Protein AF-U1G8V3-F1 (afdb_monomer_lite)

Foldseek 3Di:
DQDKDKDFDDDPVQVVPDDDDDPPPDPLSPGLTAEIEIALEEPQLLQLDPVSVVDDRDDPLLVCLVDPDPSSLNNLCRYQYYEYHYELHALVNLLSNLVSNLSNQNHAEYEYEHHDDPPDCVVVVSCVVSVNSGDVVVSVVRVVSNLLSVLLSLLVCLVPGNHFKYAYQCCNPVVCNVVSVVSSCVSNDPQWDDPDNRMTGGDDPDPPDPPPDDD

Structure (mmCIF, N/CA/C/O backbone):
data_AF-U1G8V3-F1
#
_entry.id   AF-U1G8V3-F1
#
loop_
_atom_site.group_PDB
_atom_site.id
_atom_site.type_symbol
_atom_site.label_atom_id
_atom_site.label_alt_id
_atom_site.label_comp_id
_atom_site.label_asym_id
_atom_site.label_entity_id
_atom_site.label_seq_id
_atom_site.pdbx_PDB_ins_code
_atom_site.Cartn_x
_atom_site.Cartn_y
_atom_site.Cartn_z
_atom_site.occupancy
_atom_site.B_iso_or_equiv
_atom_site.auth_seq_id
_atom_site.auth_comp_id
_atom_site.auth_asym_id
_atom_site.auth_atom_id
_atom_site.pdbx_PDB_model_num
ATOM 1 N N . MET A 1 1 ? -2.911 -7.372 -16.350 1.00 50.44 1 MET A N 1
ATOM 2 C CA . MET A 1 1 ? -4.333 -7.728 -16.092 1.00 50.44 1 MET A CA 1
ATOM 3 C C . MET A 1 1 ? -5.208 -6.491 -16.277 1.00 50.44 1 MET A C 1
ATOM 5 O O . MET A 1 1 ? -4.924 -5.506 -15.609 1.00 50.44 1 MET A O 1
ATOM 9 N N . PRO A 1 2 ? -6.244 -6.511 -17.138 1.00 62.09 2 PRO A N 1
ATOM 10 C CA . PRO A 1 2 ? -7.015 -5.310 -17.492 1.00 62.09 2 PRO A CA 1
ATOM 11 C C . PRO A 1 2 ? -8.204 -5.008 -16.559 1.00 62.09 2 PRO A C 1
ATOM 13 O O . PRO A 1 2 ? -9.013 -4.137 -16.869 1.00 62.09 2 PRO A O 1
ATOM 16 N N . TYR A 1 3 ? -8.363 -5.732 -15.448 1.00 70.25 3 TYR A N 1
ATOM 17 C CA . TYR A 1 3 ? -9.557 -5.634 -14.606 1.00 70.25 3 TYR A CA 1
ATOM 18 C C . TYR A 1 3 ? -9.244 -5.042 -13.239 1.00 70.25 3 TYR A C 1
ATOM 20 O O . TYR A 1 3 ? -8.362 -5.527 -12.534 1.00 70.25 3 TYR A O 1
ATOM 28 N N . HIS A 1 4 ? -10.044 -4.053 -12.844 1.00 83.56 4 HIS A N 1
ATOM 29 C CA . HIS A 1 4 ? -10.105 -3.597 -11.465 1.00 83.56 4 HIS A CA 1
ATOM 30 C C . HIS A 1 4 ? -11.008 -4.556 -10.696 1.00 83.56 4 HIS A C 1
ATOM 32 O O . HIS A 1 4 ? -12.180 -4.727 -11.038 1.00 83.56 4 HIS A O 1
ATOM 38 N N . VAL A 1 5 ? -10.468 -5.204 -9.669 1.00 90.38 5 VAL A N 1
ATOM 39 C CA . VAL A 1 5 ? -11.221 -6.156 -8.852 1.00 90.38 5 VAL A CA 1
ATOM 40 C C . VAL A 1 5 ? -11.542 -5.513 -7.523 1.00 90.38 5 VAL A C 1
ATOM 42 O O . VAL A 1 5 ? -10.654 -5.103 -6.780 1.00 90.38 5 VAL A O 1
ATOM 45 N N . ILE A 1 6 ? -12.828 -5.475 -7.205 1.00 91.50 6 ILE A N 1
ATOM 46 C CA . ILE A 1 6 ? -13.327 -4.976 -5.934 1.00 91.50 6 ILE A CA 1
ATOM 47 C C . ILE A 1 6 ? -14.054 -6.115 -5.244 1.00 91.50 6 ILE A C 1
ATOM 49 O O . ILE A 1 6 ? -14.832 -6.843 -5.861 1.00 91.50 6 ILE A O 1
ATOM 53 N N . ARG A 1 7 ? -13.799 -6.284 -3.951 1.00 93.50 7 ARG A N 1
ATOM 54 C CA . ARG A 1 7 ? -14.433 -7.337 -3.166 1.00 93.50 7 ARG A CA 1
ATOM 55 C C . ARG A 1 7 ? -14.787 -6.815 -1.787 1.00 93.50 7 ARG A C 1
ATOM 57 O O . ARG A 1 7 ? -13.950 -6.249 -1.090 1.00 93.50 7 ARG A O 1
ATOM 64 N N . PHE A 1 8 ? -16.028 -7.078 -1.402 1.00 92.19 8 PHE A N 1
ATOM 65 C CA . PHE A 1 8 ? -16.562 -6.803 -0.078 1.00 92.19 8 PHE A CA 1
ATOM 66 C C . PHE A 1 8 ? -16.810 -8.121 0.649 1.00 92.19 8 PHE A C 1
ATOM 68 O O . PHE A 1 8 ? -17.261 -9.099 0.044 1.00 92.19 8 PHE A O 1
ATOM 75 N N . ARG A 1 9 ? -16.517 -8.163 1.947 1.00 92.00 9 ARG A N 1
ATOM 76 C CA . ARG A 1 9 ? -16.866 -9.291 2.816 1.00 92.00 9 ARG A CA 1
ATOM 77 C C . ARG A 1 9 ? -17.446 -8.787 4.129 1.00 92.00 9 ARG A C 1
ATOM 79 O O . ARG A 1 9 ? -17.171 -7.675 4.575 1.00 92.00 9 ARG A O 1
ATOM 86 N N . GLN A 1 10 ? -18.254 -9.638 4.742 1.00 87.81 10 GLN A N 1
ATOM 87 C CA . GLN A 1 10 ? -18.842 -9.419 6.058 1.00 87.81 10 GLN A CA 1
ATOM 88 C C . GLN A 1 10 ? -18.310 -10.471 7.027 1.00 87.81 10 GLN A C 1
ATOM 90 O O . GLN A 1 10 ? -18.138 -11.637 6.659 1.00 87.81 10 GLN A O 1
ATOM 95 N N . SER A 1 11 ? -18.080 -10.076 8.274 1.00 84.94 11 SER A N 1
ATOM 96 C CA . SER A 1 11 ? -17.786 -11.028 9.333 1.00 84.94 11 SER A CA 1
ATOM 97 C C . SER A 1 11 ? -19.043 -11.834 9.662 1.00 84.94 11 SER A C 1
ATOM 99 O O . SER A 1 11 ? -20.175 -11.355 9.546 1.00 84.94 11 SER A O 1
ATOM 101 N N . ARG A 1 12 ? -18.857 -13.077 10.113 1.00 78.75 12 ARG A N 1
ATOM 102 C CA . ARG A 1 12 ? -19.976 -13.947 10.503 1.00 78.75 12 ARG A CA 1
ATOM 103 C C . ARG A 1 12 ? -20.843 -13.308 11.595 1.00 78.75 12 ARG A C 1
ATOM 105 O O . ARG A 1 12 ? -22.059 -13.440 11.564 1.00 78.75 12 ARG A O 1
ATOM 112 N N . LEU A 1 13 ? -20.222 -12.580 12.524 1.00 7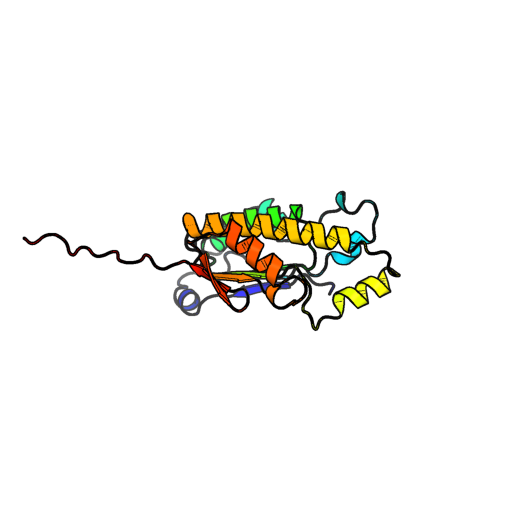7.75 13 LEU A N 1
ATOM 113 C CA . LEU A 1 13 ? -20.918 -11.860 13.592 1.00 77.75 13 LEU A CA 1
ATOM 114 C C . LEU A 1 13 ? -21.740 -10.680 13.057 1.00 77.75 13 LEU A C 1
ATOM 116 O O . LEU A 1 13 ? -22.865 -10.477 13.506 1.00 77.75 13 LEU A O 1
ATOM 120 N N . ALA A 1 14 ? -21.211 -9.926 12.088 1.00 76.19 14 ALA A N 1
ATOM 121 C CA . ALA A 1 14 ? -21.936 -8.826 11.453 1.00 76.19 14 ALA A CA 1
ATOM 122 C C . ALA A 1 14 ? -23.141 -9.330 10.642 1.00 76.19 14 ALA A C 1
ATOM 124 O O . ALA A 1 14 ? -24.208 -8.725 10.700 1.00 76.19 14 ALA A O 1
ATOM 125 N N . ALA A 1 15 ? -23.001 -10.475 9.966 1.00 75.50 15 ALA A N 1
ATOM 126 C CA . ALA A 1 15 ? -24.083 -11.103 9.208 1.00 75.50 15 ALA A CA 1
ATOM 127 C C . ALA A 1 15 ? -25.265 -11.536 10.097 1.00 75.50 15 ALA A C 1
ATOM 129 O O . ALA A 1 15 ? -26.416 -11.402 9.697 1.00 75.50 15 ALA A O 1
ATOM 130 N N . ILE A 1 16 ? -24.991 -12.030 11.311 1.00 71.81 16 ILE A N 1
ATOM 131 C CA . ILE A 1 16 ? -26.027 -12.480 12.261 1.00 71.81 16 ILE A CA 1
ATOM 132 C C . ILE A 1 16 ? -26.802 -11.296 12.862 1.00 71.81 16 ILE A C 1
ATOM 134 O O . ILE A 1 16 ? -27.976 -11.429 13.188 1.00 71.81 16 ILE A O 1
ATOM 138 N N . ARG A 1 17 ? -26.163 -10.128 13.005 1.00 65.56 17 ARG A N 1
ATOM 139 C CA . ARG A 1 17 ? -26.757 -8.934 13.632 1.00 65.56 17 ARG A CA 1
ATOM 140 C C . ARG A 1 17 ? -27.726 -8.156 12.730 1.00 65.56 17 ARG A C 1
ATOM 142 O O . ARG A 1 17 ? -28.279 -7.162 13.190 1.00 65.56 17 ARG A O 1
ATOM 149 N N . GLN A 1 18 ? -27.939 -8.557 11.474 1.00 64.00 18 GLN A N 1
ATOM 150 C CA . GLN A 1 18 ? -28.876 -7.859 10.589 1.00 64.00 18 GLN A CA 1
ATOM 151 C C . GLN A 1 18 ? -30.335 -8.184 10.943 1.00 64.00 18 GLN A C 1
ATOM 153 O O . GLN A 1 18 ? -30.908 -9.164 10.476 1.00 64.00 18 GLN A O 1
ATOM 158 N N . THR A 1 19 ? -30.950 -7.305 11.731 1.00 51.22 19 THR A N 1
ATOM 159 C CA . THR A 1 19 ? -32.403 -7.164 11.874 1.00 51.22 19 THR A CA 1
ATOM 160 C C . THR A 1 19 ? -32.819 -5.821 11.271 1.00 51.22 19 THR A C 1
ATOM 162 O O . THR A 1 19 ? -32.297 -4.788 11.680 1.00 51.22 19 THR A O 1
ATOM 165 N N . SER A 1 20 ? -33.760 -5.853 10.324 1.00 53.84 20 SER A N 1
ATOM 166 C CA . SER A 1 20 ? -34.323 -4.747 9.521 1.00 53.84 20 SER A CA 1
ATOM 167 C C . SER A 1 20 ? -33.408 -4.139 8.444 1.00 53.84 20 SER A C 1
ATOM 169 O O . SER A 1 20 ? -32.420 -3.466 8.722 1.00 53.84 20 SER A O 1
ATOM 171 N N . PHE A 1 21 ? -33.775 -4.395 7.185 1.00 53.44 21 PHE A N 1
ATOM 172 C CA . PHE A 1 21 ? -33.328 -3.633 6.024 1.00 53.44 21 PHE A CA 1
ATOM 173 C C . PHE A 1 21 ? -33.999 -2.257 6.093 1.00 53.44 21 PHE A C 1
ATOM 175 O O . PHE A 1 21 ? -35.224 -2.188 6.076 1.00 53.44 21 PHE A O 1
ATOM 182 N N . ASN A 1 22 ? -33.221 -1.180 6.183 1.00 53.16 22 ASN A N 1
ATOM 183 C CA . ASN A 1 22 ? -33.704 0.105 5.685 1.00 53.16 22 ASN A CA 1
ATOM 184 C C . ASN A 1 22 ? -33.532 0.071 4.161 1.00 53.16 22 ASN A C 1
ATOM 186 O O . ASN A 1 22 ? -32.488 -0.382 3.689 1.00 53.16 22 ASN A O 1
ATOM 190 N N . ASP A 1 23 ? -34.545 0.525 3.422 1.00 53.19 23 ASP A N 1
ATOM 191 C CA . ASP A 1 23 ? -34.663 0.539 1.948 1.00 53.19 23 ASP A CA 1
ATOM 192 C C . ASP A 1 23 ? -33.620 1.430 1.222 1.00 53.19 23 ASP A C 1
ATOM 194 O O . ASP A 1 23 ? -33.864 1.952 0.136 1.00 53.19 23 ASP A O 1
ATOM 198 N N . ASP A 1 24 ? -32.425 1.619 1.783 1.00 55.91 24 ASP A N 1
ATOM 199 C CA . ASP A 1 24 ? -31.352 2.351 1.113 1.00 55.91 24 ASP A CA 1
ATOM 200 C C . ASP A 1 24 ? -30.666 1.450 0.076 1.00 55.91 24 ASP A C 1
ATOM 202 O O . ASP A 1 24 ? -29.819 0.609 0.392 1.00 55.91 24 ASP A O 1
ATOM 206 N N . HIS A 1 25 ? -31.041 1.667 -1.187 1.00 65.50 25 HIS A N 1
ATOM 207 C CA . HIS A 1 25 ? -30.624 0.948 -2.398 1.00 65.50 25 HIS A CA 1
ATOM 208 C C . HIS A 1 25 ? -29.140 1.122 -2.820 1.00 65.50 25 HIS A C 1
ATOM 210 O O . HIS A 1 25 ? -28.812 0.892 -3.984 1.00 65.50 25 HIS A O 1
ATOM 216 N N . ASP A 1 26 ? -28.227 1.522 -1.927 1.00 76.56 26 ASP A N 1
ATOM 217 C CA . ASP A 1 26 ? -26.799 1.701 -2.246 1.00 76.56 26 ASP A CA 1
ATOM 218 C C . ASP A 1 26 ? -25.981 0.436 -1.902 1.00 76.56 26 ASP A C 1
ATOM 220 O O . ASP A 1 26 ? -26.168 -0.212 -0.868 1.00 76.56 26 ASP A O 1
ATOM 224 N N . LEU A 1 27 ? -25.021 0.080 -2.762 1.00 84.06 27 LEU A N 1
ATOM 225 C CA . LEU A 1 27 ? -24.117 -1.065 -2.585 1.00 84.06 27 LEU A CA 1
ATOM 226 C C . LEU A 1 27 ? -23.397 -1.014 -1.228 1.00 84.06 27 LEU A C 1
ATOM 228 O O . LEU A 1 27 ? -23.150 -2.049 -0.599 1.00 84.06 27 LEU A O 1
ATOM 232 N N . PHE A 1 28 ? -23.065 0.192 -0.768 1.00 85.75 28 PHE A N 1
ATOM 233 C CA . PHE A 1 28 ? -22.321 0.406 0.470 1.00 85.75 28 PHE A CA 1
ATOM 234 C C . PHE A 1 28 ? -23.162 0.199 1.739 1.00 85.75 28 PHE A C 1
ATOM 236 O O . PHE A 1 28 ? -22.595 -0.148 2.773 1.00 85.75 28 PHE A O 1
ATOM 243 N N . SER A 1 29 ? -24.489 0.354 1.663 1.00 82.06 29 SER A N 1
ATOM 244 C CA . SER A 1 29 ? -25.431 0.118 2.771 1.00 82.06 29 SER A CA 1
ATOM 245 C C . SER A 1 29 ? -26.112 -1.250 2.710 1.00 82.06 29 SER A C 1
ATOM 247 O O . SER A 1 29 ? -26.690 -1.681 3.706 1.00 82.06 29 SER A O 1
ATOM 249 N N . ALA A 1 30 ? -26.004 -1.966 1.585 1.00 82.94 30 ALA A N 1
ATOM 250 C CA . ALA A 1 30 ? -26.673 -3.250 1.374 1.00 82.94 30 ALA A CA 1
ATOM 251 C C . ALA A 1 30 ? -26.359 -4.308 2.454 1.00 82.94 30 ALA A C 1
ATOM 253 O O . ALA A 1 30 ? -27.205 -5.150 2.770 1.00 82.94 30 ALA A O 1
ATOM 254 N N . ARG A 1 31 ? -25.140 -4.300 3.017 1.00 84.19 31 ARG A N 1
ATOM 255 C CA . ARG A 1 31 ? -24.698 -5.194 4.104 1.00 84.19 31 ARG A CA 1
ATOM 256 C C . ARG A 1 31 ? -23.692 -4.488 5.023 1.00 84.19 31 ARG A C 1
ATOM 258 O O . ARG A 1 31 ? -23.024 -3.558 4.578 1.00 84.19 31 ARG A O 1
ATOM 265 N N . PRO A 1 32 ? -23.520 -4.932 6.285 1.00 87.00 32 PRO A N 1
ATOM 266 C CA . PRO A 1 32 ? -22.484 -4.430 7.183 1.00 87.00 32 PRO A CA 1
ATOM 267 C C . PRO A 1 32 ? -21.117 -4.977 6.760 1.00 87.00 32 PRO A C 1
ATOM 269 O O . PRO A 1 32 ? -20.595 -5.932 7.340 1.00 87.00 32 PRO A O 1
ATOM 272 N N . TRP A 1 33 ? -20.551 -4.396 5.707 1.00 92.31 33 TRP A N 1
ATOM 273 C CA . TRP A 1 33 ? -19.237 -4.767 5.202 1.00 92.31 33 TRP A CA 1
ATOM 274 C C . TRP A 1 33 ? -18.163 -4.495 6.260 1.00 92.31 33 TRP A C 1
ATOM 276 O O . TRP A 1 33 ? -18.097 -3.411 6.833 1.00 92.31 33 TRP A O 1
ATOM 286 N N . THR A 1 34 ? -17.319 -5.493 6.519 1.00 94.56 34 THR A N 1
ATOM 287 C CA . THR A 1 34 ? -16.218 -5.407 7.494 1.00 94.56 34 THR A CA 1
ATOM 288 C C . THR A 1 34 ? -14.855 -5.577 6.837 1.00 94.56 34 THR A C 1
ATOM 290 O O . THR A 1 34 ? -13.844 -5.198 7.420 1.00 94.56 34 THR A O 1
ATOM 293 N N . GLU A 1 35 ? -14.806 -6.158 5.637 1.00 96.00 35 GLU A N 1
ATOM 294 C CA . GLU A 1 35 ? -13.579 -6.278 4.855 1.00 96.00 35 GLU A CA 1
ATOM 295 C C . GLU A 1 35 ? -13.801 -5.721 3.453 1.00 96.00 35 GLU A C 1
ATOM 297 O O . GLU A 1 35 ? -14.814 -6.008 2.807 1.00 96.00 35 GLU A O 1
ATOM 302 N N . PHE A 1 36 ? -12.826 -4.959 2.978 1.00 95.25 36 PHE A N 1
ATOM 303 C CA . PHE A 1 36 ? -12.835 -4.368 1.652 1.00 95.25 36 PHE A CA 1
ATOM 304 C C . PHE A 1 36 ? -11.471 -4.565 1.000 1.00 95.25 36 PHE A C 1
ATOM 306 O O . PHE A 1 36 ? -10.437 -4.317 1.615 1.00 95.25 36 PHE A O 1
ATOM 313 N N . SER A 1 37 ? -11.448 -5.043 -0.239 1.00 95.81 37 SER A N 1
ATOM 314 C CA . SER A 1 37 ? -10.204 -5.198 -0.986 1.00 95.81 37 SER A CA 1
ATOM 315 C C . SER A 1 37 ? -10.339 -4.660 -2.394 1.00 95.81 37 SER A C 1
ATOM 317 O O . SER A 1 37 ? -11.342 -4.935 -3.060 1.00 95.81 37 SER A O 1
ATOM 319 N N . ILE A 1 38 ? -9.303 -3.963 -2.844 1.00 94.69 38 ILE A N 1
ATOM 320 C CA . ILE A 1 38 ? -9.205 -3.406 -4.187 1.00 94.69 38 ILE A CA 1
ATOM 321 C C . ILE A 1 38 ? -7.906 -3.882 -4.825 1.00 94.69 38 ILE A C 1
ATOM 323 O O . ILE A 1 38 ? -6.841 -3.791 -4.219 1.00 94.69 38 ILE A O 1
ATOM 327 N N . ASN A 1 39 ? -8.016 -4.347 -6.064 1.00 94.31 39 ASN A N 1
ATOM 328 C CA . ASN A 1 39 ? -6.901 -4.539 -6.972 1.00 94.31 39 ASN A CA 1
ATOM 329 C C . ASN A 1 39 ? -7.107 -3.635 -8.194 1.00 94.31 39 ASN A C 1
ATOM 331 O O . ASN A 1 39 ? -8.083 -3.822 -8.918 1.00 94.31 39 ASN A O 1
ATOM 335 N N . GLU A 1 40 ? -6.228 -2.657 -8.404 1.00 93.06 40 GLU A N 1
ATOM 336 C CA . GLU A 1 40 ? -6.294 -1.705 -9.525 1.00 93.06 40 GLU A CA 1
ATOM 337 C C . GLU A 1 40 ? -5.406 -2.106 -10.714 1.00 93.06 40 GLU A C 1
ATOM 339 O O . GLU A 1 40 ? -5.268 -1.354 -11.672 1.00 93.06 40 GLU A O 1
ATOM 344 N N . GLY A 1 41 ? -4.820 -3.304 -10.688 1.00 91.00 41 GLY A N 1
ATOM 345 C CA . GLY A 1 41 ? -3.997 -3.803 -11.785 1.00 91.00 41 GLY A CA 1
ATOM 346 C C . GLY A 1 41 ? -2.638 -3.110 -11.869 1.00 91.00 41 GLY A C 1
ATOM 347 O O . GLY A 1 41 ? -2.073 -2.725 -10.850 1.00 91.00 41 GLY A O 1
ATOM 348 N N . SER A 1 42 ? -2.087 -3.018 -13.080 1.00 91.44 42 SER A N 1
ATOM 349 C CA . SER A 1 42 ? -0.736 -2.507 -13.342 1.00 91.44 42 SER A CA 1
ATOM 350 C C . SER A 1 42 ? -0.758 -1.141 -14.002 1.00 91.44 42 SER A C 1
ATOM 352 O O . SER A 1 42 ? -1.488 -0.933 -14.969 1.00 91.44 42 SER A O 1
ATOM 354 N N . SER A 1 43 ? 0.077 -0.230 -13.501 1.00 92.38 43 SER A N 1
ATOM 355 C CA . SER A 1 43 ? 0.315 1.081 -14.115 1.00 92.38 43 SER A CA 1
ATOM 356 C C . SER A 1 43 ? 1.606 1.117 -14.947 1.00 92.38 43 SER A C 1
ATOM 358 O O . SER A 1 43 ? 1.919 2.158 -15.521 1.00 92.38 43 SER A O 1
ATOM 360 N N . LEU A 1 44 ? 2.330 -0.009 -15.067 1.00 91.25 44 LEU A N 1
ATOM 361 C CA . LEU A 1 44 ? 3.629 -0.092 -15.757 1.00 91.25 44 LEU A CA 1
ATOM 362 C C . LEU A 1 44 ? 3.607 0.493 -17.171 1.00 91.25 44 LEU A C 1
ATOM 364 O O . LEU A 1 44 ? 4.512 1.230 -17.555 1.00 91.25 44 LEU A O 1
ATOM 368 N N . LYS A 1 45 ? 2.534 0.233 -17.922 1.00 89.38 45 LYS A N 1
ATOM 369 C CA . LYS A 1 45 ? 2.360 0.738 -19.286 1.00 89.38 45 LYS A CA 1
ATOM 370 C C . LYS A 1 45 ? 2.515 2.251 -19.399 1.00 89.38 45 LYS A C 1
ATOM 372 O O . LYS A 1 45 ? 2.966 2.747 -20.430 1.00 89.38 45 LYS A O 1
ATOM 377 N N . VAL A 1 46 ? 2.124 3.002 -18.370 1.00 89.75 46 VAL A N 1
ATOM 378 C CA 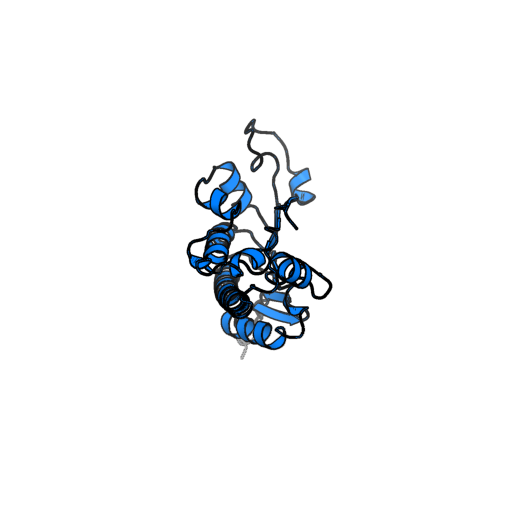. VAL A 1 46 ? 2.120 4.467 -18.423 1.00 89.75 46 VAL A CA 1
ATOM 379 C C . VAL A 1 46 ? 3.542 5.030 -18.400 1.00 89.75 46 VAL A C 1
ATOM 381 O O . VAL A 1 46 ? 3.790 6.027 -19.067 1.00 89.75 46 VAL A O 1
ATOM 384 N N . TYR A 1 47 ? 4.492 4.335 -17.769 1.00 91.12 47 TYR A N 1
ATOM 385 C CA . TYR A 1 47 ? 5.916 4.698 -17.761 1.00 91.12 47 TYR A CA 1
ATOM 386 C C . TYR A 1 47 ? 6.614 4.503 -19.114 1.00 91.12 47 TYR A C 1
ATOM 388 O O . TYR A 1 47 ? 7.788 4.825 -19.252 1.00 91.12 47 TYR A O 1
ATOM 396 N N . SER A 1 48 ? 5.905 4.003 -20.134 1.00 88.94 48 SER A N 1
ATOM 397 C CA . SER A 1 48 ? 6.385 4.058 -21.523 1.00 88.94 48 SER A CA 1
ATOM 398 C C . SER A 1 48 ? 6.143 5.404 -22.212 1.00 88.94 48 SER A C 1
ATOM 400 O O . SER A 1 48 ? 6.537 5.608 -23.360 1.00 88.94 48 SER A O 1
ATOM 402 N N . GLN A 1 49 ? 5.461 6.330 -21.534 1.00 86.75 49 GLN A N 1
ATOM 403 C CA . GLN A 1 49 ? 5.123 7.647 -22.055 1.00 86.75 49 GLN A CA 1
ATOM 404 C C . GLN A 1 49 ? 5.985 8.715 -21.386 1.00 86.75 49 GLN A C 1
ATOM 406 O O . GLN A 1 49 ? 6.015 8.809 -20.164 1.00 86.75 49 GLN A O 1
ATOM 411 N N . TYR A 1 50 ? 6.599 9.585 -22.190 1.00 76.00 50 TYR A N 1
ATOM 412 C CA . TYR A 1 50 ? 7.432 10.688 -21.692 1.00 76.00 50 TYR A CA 1
ATOM 413 C C . TYR A 1 50 ? 6.689 11.614 -20.708 1.00 76.00 50 TYR A C 1
ATOM 415 O O . TYR A 1 50 ? 7.262 12.084 -19.734 1.00 76.00 50 TYR A O 1
ATOM 423 N N . GLU A 1 51 ? 5.390 11.845 -20.924 1.00 85.00 51 GLU A N 1
ATOM 424 C CA . GLU A 1 51 ? 4.555 12.718 -20.084 1.00 85.00 51 GLU A CA 1
ATOM 425 C C . GLU A 1 51 ? 3.649 11.932 -19.120 1.00 85.00 51 GLU A C 1
ATOM 427 O O . GLU A 1 51 ? 2.508 12.328 -18.860 1.00 85.00 51 GLU A O 1
ATOM 432 N N . TYR A 1 52 ? 4.115 10.789 -18.600 1.00 82.25 52 TYR A N 1
ATOM 433 C CA . TYR A 1 52 ? 3.316 9.955 -17.691 1.00 82.25 52 TYR A CA 1
ATOM 434 C C . TYR A 1 52 ? 2.796 10.734 -16.474 1.00 82.25 52 TYR A C 1
ATOM 436 O O . TYR A 1 52 ? 1.683 10.482 -16.020 1.00 82.25 52 TYR A O 1
ATOM 444 N N . PHE A 1 53 ? 3.548 11.726 -15.994 1.00 78.38 53 PHE A N 1
ATOM 445 C CA . PHE A 1 53 ? 3.191 12.572 -14.853 1.00 78.38 53 PHE A CA 1
ATOM 446 C C . PHE A 1 53 ? 1.933 13.434 -15.083 1.00 78.38 53 PHE A C 1
ATOM 448 O O . PHE A 1 53 ? 1.324 13.899 -14.121 1.00 78.38 53 PHE A O 1
ATOM 455 N N . LEU A 1 54 ? 1.506 13.636 -16.339 1.00 83.94 54 LEU A N 1
ATOM 456 C CA . LEU A 1 54 ? 0.231 14.291 -16.675 1.00 83.94 54 LEU A CA 1
ATOM 457 C C . LEU A 1 54 ? -0.957 13.318 -16.663 1.00 83.94 54 LEU A C 1
ATOM 459 O O .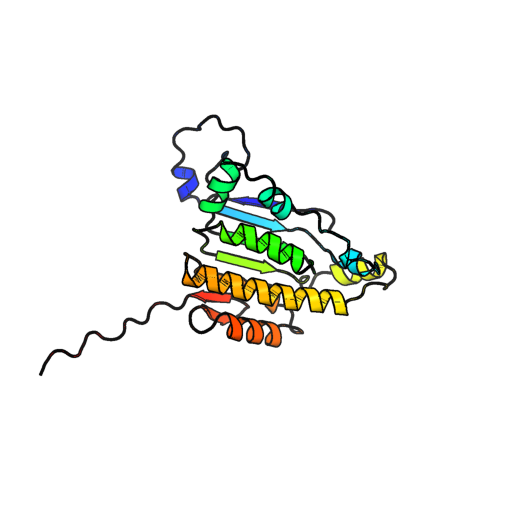 LEU A 1 54 ? -2.111 13.731 -16.809 1.00 83.94 54 LEU A O 1
ATOM 463 N N . ARG A 1 55 ? -0.701 12.014 -16.532 1.00 84.31 55 ARG A N 1
ATOM 464 C CA . ARG A 1 55 ? -1.731 10.976 -16.506 1.00 84.31 55 ARG A CA 1
ATOM 465 C C . ARG A 1 55 ? -2.234 10.763 -15.084 1.00 84.31 55 ARG A C 1
ATOM 467 O O . ARG A 1 55 ? -1.553 11.013 -14.096 1.00 84.31 55 ARG A O 1
ATOM 474 N N . ARG A 1 56 ? -3.457 10.246 -14.985 1.00 81.19 56 ARG A N 1
ATOM 475 C CA . ARG A 1 56 ? -4.069 9.850 -13.718 1.00 81.19 56 ARG A CA 1
ATOM 476 C C . ARG A 1 56 ? -4.570 8.421 -13.825 1.00 81.19 56 ARG A C 1
ATOM 478 O O . ARG A 1 56 ? -5.287 8.097 -14.771 1.00 81.19 56 ARG A O 1
ATOM 485 N N . THR A 1 57 ? -4.240 7.600 -12.835 1.00 82.94 57 THR A N 1
ATOM 486 C CA . THR A 1 57 ? -4.776 6.244 -12.723 1.00 82.94 57 THR A CA 1
ATOM 487 C C . THR A 1 57 ? -6.298 6.313 -12.557 1.00 82.94 57 THR A C 1
ATOM 489 O O . THR A 1 57 ? -6.784 7.001 -11.648 1.00 82.94 57 THR A O 1
ATOM 492 N N . PRO A 1 58 ? -7.084 5.641 -13.417 1.00 82.69 58 PRO A N 1
ATOM 493 C CA . PRO A 1 58 ? -8.514 5.511 -13.187 1.00 82.69 58 PRO A CA 1
ATOM 494 C C . PRO A 1 58 ? -8.709 4.715 -11.897 1.00 82.69 58 PRO A C 1
ATOM 496 O O . PRO A 1 58 ? -8.299 3.568 -11.815 1.00 82.69 58 PRO A O 1
ATOM 499 N N . SER A 1 59 ? -9.300 5.313 -10.865 1.00 85.38 59 SER A N 1
ATOM 500 C CA . SER A 1 59 ? -9.395 4.664 -9.556 1.00 85.38 59 SER A CA 1
ATOM 501 C C . SER A 1 59 ? -10.756 4.861 -8.917 1.00 85.38 59 SER A C 1
ATOM 503 O O . SER A 1 59 ? -11.257 5.984 -8.794 1.00 85.38 59 SER A O 1
ATOM 505 N N . LEU A 1 60 ? -11.316 3.754 -8.426 1.00 84.31 60 LEU A N 1
ATOM 506 C CA . LEU A 1 60 ? -12.530 3.791 -7.625 1.00 84.31 60 LEU A CA 1
ATOM 507 C C . LEU A 1 60 ? -12.294 4.522 -6.300 1.00 84.31 60 LEU A C 1
ATOM 509 O O . LEU A 1 60 ? -13.169 5.260 -5.867 1.00 84.31 60 LEU A O 1
ATOM 513 N N . MET A 1 61 ? -11.115 4.394 -5.687 1.00 87.12 61 MET A N 1
ATOM 514 C CA . MET A 1 61 ? -10.783 5.131 -4.460 1.00 87.12 61 MET A CA 1
ATOM 515 C C . MET A 1 61 ? -10.752 6.638 -4.704 1.00 87.12 61 MET A C 1
ATOM 517 O O . MET A 1 61 ? -11.252 7.412 -3.888 1.00 87.12 61 MET A O 1
ATOM 521 N N . SER A 1 62 ? -10.224 7.065 -5.854 1.00 84.19 62 SER A N 1
ATOM 522 C CA . SER A 1 62 ? -10.314 8.466 -6.273 1.00 84.19 62 SER A CA 1
ATOM 523 C C . SER A 1 62 ? -11.771 8.920 -6.434 1.00 84.19 62 SER A C 1
ATOM 525 O O . SER A 1 62 ? -12.128 9.987 -5.941 1.00 84.19 62 SER A O 1
ATOM 527 N N . ALA A 1 63 ? -12.626 8.118 -7.075 1.00 84.19 63 ALA A N 1
ATOM 528 C CA . ALA A 1 63 ? -14.045 8.447 -7.237 1.00 84.19 63 ALA A CA 1
ATOM 529 C C . ALA A 1 63 ? -14.794 8.497 -5.889 1.00 84.19 63 ALA A C 1
ATOM 531 O O . ALA A 1 63 ? -15.534 9.442 -5.627 1.00 84.19 63 ALA A O 1
ATOM 532 N N . MET A 1 64 ? -14.530 7.537 -4.999 1.00 84.19 64 MET A N 1
ATOM 533 C CA . MET A 1 64 ? -15.050 7.470 -3.627 1.00 84.19 64 MET A CA 1
ATOM 534 C C . MET A 1 64 ? -14.663 8.692 -2.785 1.00 84.19 64 MET A C 1
ATOM 536 O O . MET A 1 64 ? -15.443 9.143 -1.947 1.00 84.19 64 MET A O 1
ATOM 540 N N . LEU A 1 65 ? -13.468 9.246 -3.010 1.00 80.56 65 LEU A N 1
ATOM 541 C CA . LEU A 1 65 ? -13.016 10.459 -2.332 1.00 80.56 65 LEU A CA 1
ATOM 542 C C . LEU A 1 65 ? -13.787 11.701 -2.795 1.00 80.56 65 LEU A C 1
ATOM 544 O O . LEU A 1 65 ? -14.110 12.551 -1.968 1.00 80.56 65 LEU A O 1
ATOM 548 N N . LEU A 1 66 ? -14.037 11.808 -4.104 1.00 81.69 66 LEU A N 1
ATOM 549 C CA . LEU A 1 66 ? -14.643 12.979 -4.747 1.00 81.69 66 LEU A CA 1
ATOM 550 C C . LEU A 1 66 ? -16.171 13.010 -4.627 1.00 81.69 66 LEU A C 1
ATOM 552 O O . LEU A 1 66 ? -16.753 14.089 -4.560 1.00 81.69 66 LEU A O 1
ATOM 556 N N . CYS A 1 67 ? -16.815 11.844 -4.581 1.00 80.25 67 CYS A N 1
ATOM 557 C CA . CYS A 1 67 ? -18.267 11.710 -4.487 1.00 80.25 67 CYS A CA 1
ATOM 558 C C . CYS A 1 67 ? -18.656 10.882 -3.251 1.00 80.25 67 CYS A C 1
ATOM 560 O O . CYS A 1 67 ? -19.106 9.742 -3.391 1.00 80.25 67 CYS A O 1
ATOM 562 N N . PRO A 1 68 ? -18.471 11.414 -2.028 1.00 79.06 68 PRO A N 1
ATOM 563 C CA . PRO A 1 68 ? -18.832 10.685 -0.821 1.00 79.06 68 PRO A CA 1
ATOM 564 C C . PRO A 1 68 ? -20.355 10.524 -0.717 1.00 79.06 68 PRO A C 1
ATOM 566 O O . PRO A 1 68 ? -21.081 11.515 -0.660 1.00 79.06 68 PRO A O 1
ATOM 569 N N . SER A 1 69 ? -20.844 9.281 -0.644 1.00 85.06 69 SER A N 1
ATOM 570 C CA . SER A 1 69 ? -22.222 8.994 -0.226 1.00 85.06 69 SER A CA 1
ATOM 571 C C . SER A 1 69 ? -22.286 8.737 1.290 1.00 85.06 69 SER A C 1
ATOM 573 O O . SER A 1 69 ? -21.282 8.328 1.898 1.00 85.06 69 SER A O 1
ATOM 575 N N . PRO A 1 70 ? -23.447 8.947 1.942 1.00 85.25 70 PRO A N 1
ATOM 576 C CA . PRO A 1 70 ? -23.644 8.543 3.333 1.00 85.25 70 PRO A CA 1
ATOM 577 C C . PRO A 1 70 ? -23.375 7.047 3.545 1.00 85.25 70 PRO A C 1
ATOM 579 O O . PRO A 1 70 ? -22.688 6.680 4.499 1.00 85.25 70 PRO A O 1
ATOM 582 N N . GLY A 1 71 ? -23.826 6.199 2.610 1.00 86.56 71 GLY A N 1
ATOM 583 C CA . GLY A 1 71 ? -23.586 4.754 2.623 1.00 86.56 71 GLY A CA 1
ATOM 584 C C . GLY A 1 71 ? -22.099 4.405 2.563 1.00 86.56 71 GLY A C 1
ATOM 585 O O . GLY A 1 71 ? -21.617 3.615 3.373 1.00 86.56 71 GLY A O 1
ATOM 586 N N . LEU A 1 72 ? -21.340 5.048 1.669 1.00 87.56 72 LEU A N 1
ATOM 587 C CA . LEU A 1 72 ? -19.889 4.878 1.566 1.00 87.56 72 LEU A CA 1
ATOM 588 C C . LEU A 1 72 ? -19.178 5.291 2.859 1.00 87.56 72 LEU A C 1
ATOM 590 O O . LEU A 1 72 ? -18.322 4.563 3.356 1.00 87.56 72 LEU A O 1
ATOM 594 N N . THR A 1 73 ? -19.539 6.446 3.418 1.00 87.56 73 THR A N 1
ATOM 595 C CA . THR A 1 73 ? -18.935 6.958 4.658 1.00 87.56 73 THR A CA 1
ATOM 596 C C . THR A 1 73 ? -19.205 6.013 5.827 1.00 87.56 73 THR A C 1
ATOM 598 O O . THR A 1 73 ? -18.291 5.682 6.586 1.00 87.56 73 THR A O 1
ATOM 601 N N . PHE A 1 74 ? -20.442 5.522 5.937 1.00 87.31 74 PHE A N 1
ATOM 602 C CA . PHE A 1 74 ? -20.815 4.522 6.927 1.00 87.31 74 PHE A CA 1
ATOM 603 C C . PHE A 1 74 ? -20.009 3.233 6.745 1.00 87.31 74 PHE A C 1
ATOM 605 O O . PHE A 1 74 ? -19.395 2.769 7.704 1.00 87.31 74 PHE A O 1
ATOM 612 N N . MET A 1 75 ? -19.944 2.702 5.522 1.00 90.00 75 MET A N 1
ATOM 613 C CA . MET A 1 75 ? -19.186 1.495 5.191 1.00 90.00 75 MET A CA 1
ATOM 614 C C . MET A 1 75 ? -17.715 1.629 5.593 1.00 90.00 75 MET A C 1
ATOM 616 O O . MET A 1 75 ? -17.233 0.819 6.383 1.00 90.00 75 MET A O 1
ATOM 620 N N . LEU A 1 76 ? -17.035 2.695 5.151 1.00 91.50 76 LEU A N 1
ATOM 621 C CA . LEU A 1 76 ? -15.632 2.957 5.489 1.00 91.50 76 LEU A CA 1
ATOM 622 C C . LEU A 1 76 ? -15.416 3.004 7.004 1.00 91.50 76 LEU A C 1
ATOM 624 O O . LEU A 1 76 ? -14.465 2.407 7.502 1.00 91.50 76 LEU A O 1
ATOM 628 N N . SER A 1 77 ? -16.330 3.635 7.750 1.00 89.50 77 SER A N 1
ATOM 629 C CA . SER A 1 77 ? -16.237 3.710 9.211 1.00 89.50 77 SER A CA 1
ATOM 630 C C . SER A 1 77 ? -16.336 2.347 9.903 1.00 89.50 77 SER A C 1
ATOM 632 O O . SER A 1 77 ? -15.882 2.225 11.035 1.00 89.50 77 SER A O 1
ATOM 634 N N . LYS A 1 78 ? -16.921 1.322 9.268 1.00 90.94 78 LYS A N 1
ATOM 635 C CA . LYS A 1 78 ? -17.115 -0.023 9.840 1.00 90.94 78 LYS A CA 1
ATOM 636 C C . LYS A 1 78 ? -16.074 -1.046 9.393 1.00 90.94 78 LYS A C 1
ATOM 638 O O . LYS A 1 78 ? -16.048 -2.143 9.951 1.00 90.94 78 LYS A O 1
ATOM 643 N N . LEU A 1 79 ? -15.225 -0.706 8.425 1.00 95.25 79 LEU A N 1
ATOM 644 C CA . LEU A 1 79 ? -14.194 -1.615 7.940 1.00 95.25 79 LEU A CA 1
ATOM 645 C C . LEU A 1 79 ? -13.175 -1.937 9.032 1.00 95.25 79 LEU A C 1
ATOM 647 O O . LEU A 1 79 ? -12.611 -1.049 9.663 1.00 95.25 79 LEU A O 1
ATOM 651 N N . GLU A 1 80 ? -12.911 -3.229 9.199 1.00 96.88 80 GLU A N 1
ATOM 652 C CA . GLU A 1 80 ? -11.891 -3.771 10.095 1.00 96.88 80 GLU A CA 1
ATOM 653 C C . GLU A 1 80 ? -10.671 -4.284 9.326 1.00 96.88 80 GLU A C 1
ATOM 655 O O . GLU A 1 80 ? -9.578 -4.373 9.890 1.00 96.88 80 GLU A O 1
ATOM 660 N N . LYS A 1 81 ? -10.845 -4.640 8.046 1.00 97.88 81 LYS A N 1
ATOM 661 C CA . LYS A 1 81 ? -9.762 -5.102 7.178 1.00 97.88 81 LYS A CA 1
ATOM 662 C C . LYS A 1 81 ? -9.802 -4.410 5.828 1.00 97.88 81 LYS A C 1
ATOM 664 O O . LYS A 1 81 ? -10.848 -4.373 5.177 1.00 97.88 81 LYS A O 1
ATOM 669 N N . PHE A 1 82 ? -8.645 -3.938 5.388 1.00 97.81 82 PHE A N 1
ATOM 670 C CA . PHE A 1 82 ? -8.478 -3.347 4.073 1.00 97.81 82 PHE A CA 1
ATOM 671 C C . PHE A 1 82 ? -7.257 -3.932 3.366 1.00 97.81 82 PHE A C 1
ATOM 673 O O . PHE A 1 82 ? -6.193 -4.098 3.963 1.00 97.81 82 PHE A O 1
ATOM 680 N N . THR A 1 83 ? -7.416 -4.275 2.091 1.00 97.88 83 THR A N 1
ATOM 681 C CA . THR A 1 83 ? -6.326 -4.762 1.239 1.00 97.88 83 THR A CA 1
ATOM 682 C C . THR A 1 83 ? -6.273 -3.943 -0.034 1.00 97.88 83 THR A C 1
ATOM 684 O O . THR A 1 83 ? -7.264 -3.861 -0.760 1.00 97.88 83 THR A O 1
ATOM 687 N N . TYR A 1 84 ? -5.110 -3.369 -0.308 1.00 97.25 84 TYR A N 1
ATOM 688 C CA . TYR A 1 84 ? -4.854 -2.598 -1.509 1.00 97.25 84 TYR A CA 1
ATOM 689 C C . TYR A 1 84 ? -3.754 -3.250 -2.336 1.00 97.25 84 TYR A C 1
ATOM 691 O O . TYR A 1 84 ? -2.660 -3.525 -1.841 1.00 97.25 84 TYR A O 1
ATOM 699 N N . THR A 1 85 ? -4.059 -3.482 -3.605 1.00 96.06 85 THR A N 1
ATOM 700 C CA . THR A 1 85 ? -3.119 -3.993 -4.594 1.00 96.06 85 THR A CA 1
ATOM 701 C C . THR A 1 85 ? -3.150 -3.086 -5.813 1.00 96.06 85 THR A C 1
ATOM 703 O O . THR A 1 85 ? -4.203 -2.872 -6.407 1.00 96.06 85 THR A O 1
ATOM 706 N N . ALA A 1 86 ? -1.999 -2.566 -6.203 1.00 94.88 86 ALA A N 1
ATOM 707 C CA . ALA A 1 86 ? -1.817 -1.854 -7.460 1.00 94.88 86 ALA A CA 1
ATOM 708 C C . ALA A 1 86 ? -0.346 -1.982 -7.831 1.00 94.88 86 ALA A C 1
ATOM 710 O O . ALA A 1 86 ? 0.492 -1.768 -6.977 1.00 94.88 86 ALA A O 1
ATOM 711 N N . ILE A 1 87 ? -0.011 -2.345 -9.059 1.00 94.75 87 ILE A N 1
ATOM 712 C CA . ILE A 1 87 ? 1.369 -2.618 -9.463 1.00 94.75 87 ILE A CA 1
ATOM 713 C C . ILE A 1 87 ? 1.982 -1.343 -10.046 1.00 94.75 87 ILE A C 1
ATOM 715 O O . ILE A 1 87 ? 1.474 -0.819 -11.040 1.00 94.75 87 ILE A O 1
ATOM 719 N N . PHE A 1 88 ? 3.044 -0.854 -9.402 1.00 95.00 88 PHE A N 1
ATOM 720 C CA . PHE A 1 88 ? 3.728 0.413 -9.685 1.00 95.00 88 PHE A CA 1
ATOM 721 C C . PHE A 1 88 ? 2.783 1.614 -9.867 1.00 95.00 88 PHE A C 1
ATOM 723 O O . PHE A 1 88 ? 2.835 2.278 -10.897 1.00 95.00 88 PHE A O 1
ATOM 730 N N . PRO A 1 89 ? 1.863 1.895 -8.924 1.00 95.19 89 PRO A N 1
ATOM 731 C CA . PRO A 1 89 ? 1.025 3.082 -9.019 1.00 95.19 89 PRO A CA 1
ATOM 732 C C . PRO A 1 89 ? 1.858 4.349 -8.799 1.00 95.19 89 PRO A C 1
ATOM 734 O O . PRO A 1 89 ? 2.869 4.326 -8.100 1.00 95.19 89 PRO A O 1
ATOM 737 N N . PHE A 1 90 ? 1.359 5.479 -9.293 1.00 95.06 90 PHE A N 1
ATOM 738 C CA . PHE A 1 90 ? 1.922 6.782 -8.948 1.00 95.06 90 PHE A CA 1
ATOM 739 C C . PHE A 1 90 ? 1.746 7.091 -7.454 1.00 95.06 90 PHE A C 1
ATOM 741 O O . PHE A 1 90 ? 0.680 6.837 -6.877 1.00 95.06 90 PHE A O 1
ATOM 748 N N . TYR A 1 91 ? 2.741 7.716 -6.828 1.00 95.50 91 TYR A N 1
ATOM 749 C CA . TYR A 1 91 ? 2.719 8.078 -5.411 1.00 95.50 91 TYR A CA 1
ATOM 750 C C . TYR A 1 91 ? 1.567 9.036 -5.096 1.00 95.50 91 TYR A C 1
ATOM 752 O O . TYR A 1 91 ? 0.942 8.945 -4.037 1.00 95.50 91 TYR A O 1
ATOM 760 N N . ASN A 1 92 ? 1.242 9.943 -6.025 1.00 93.19 92 ASN A N 1
ATOM 761 C CA . ASN A 1 92 ? 0.140 10.895 -5.872 1.00 93.19 92 ASN A CA 1
ATOM 762 C C . ASN A 1 92 ? -1.222 10.181 -5.823 1.00 93.19 92 ASN A C 1
ATOM 764 O O . ASN A 1 92 ? -2.155 10.618 -5.144 1.00 93.19 92 ASN A O 1
ATOM 768 N N . HIS A 1 93 ? -1.326 9.050 -6.512 1.00 94.06 93 HIS A N 1
ATOM 769 C CA . HIS A 1 93 ? -2.495 8.201 -6.519 1.00 94.06 93 HIS A CA 1
ATOM 770 C C . HIS A 1 93 ? -2.565 7.373 -5.232 1.00 94.06 93 HIS A C 1
ATOM 772 O O . HIS A 1 93 ? -3.616 7.329 -4.588 1.00 94.06 93 HIS A O 1
ATOM 778 N N . VAL A 1 94 ? -1.432 6.842 -4.765 1.00 96.38 94 VAL A N 1
ATOM 779 C CA . VAL A 1 94 ? -1.339 6.215 -3.438 1.00 96.38 94 VAL A CA 1
ATOM 780 C C . VAL A 1 94 ? -1.749 7.195 -2.331 1.00 96.38 94 VAL A C 1
ATOM 782 O O . VAL A 1 94 ? -2.545 6.823 -1.473 1.00 96.38 94 VAL A O 1
ATOM 785 N N . ASP A 1 95 ? -1.338 8.467 -2.370 1.00 94.81 95 ASP A N 1
ATOM 786 C CA . ASP A 1 95 ? -1.795 9.475 -1.398 1.00 94.81 95 ASP A CA 1
ATOM 787 C C . ASP A 1 95 ? -3.327 9.665 -1.408 1.00 94.81 95 ASP A C 1
ATOM 789 O O . ASP A 1 95 ? -3.958 9.749 -0.349 1.00 94.81 95 ASP A O 1
ATOM 793 N N . HIS A 1 96 ? -3.969 9.664 -2.583 1.00 92.94 96 HIS A N 1
ATOM 794 C CA . HIS A 1 96 ? -5.436 9.697 -2.674 1.00 92.94 96 HIS A CA 1
ATOM 795 C C . HIS A 1 96 ? -6.097 8.470 -2.040 1.00 92.94 96 HIS A C 1
ATOM 797 O O . HIS A 1 96 ? -7.117 8.595 -1.353 1.00 92.94 96 HIS A O 1
ATOM 803 N N . VAL A 1 97 ? -5.520 7.286 -2.234 1.00 95.00 97 VAL A N 1
ATOM 804 C CA . VAL A 1 97 ? -5.982 6.055 -1.582 1.00 95.00 97 VAL A CA 1
ATOM 805 C C . VAL A 1 97 ? -5.826 6.178 -0.064 1.00 95.00 97 VAL A C 1
ATOM 807 O O . VAL A 1 97 ? -6.792 5.958 0.670 1.00 95.00 97 VAL A O 1
ATOM 810 N N . LEU A 1 98 ? -4.664 6.626 0.417 1.00 96.25 98 LEU A N 1
ATOM 811 C CA . LEU A 1 98 ? -4.376 6.821 1.841 1.00 96.25 98 LEU A CA 1
ATOM 812 C C . LEU A 1 98 ? -5.339 7.824 2.497 1.00 96.25 98 LEU A C 1
ATOM 814 O O . LEU A 1 98 ? -5.791 7.591 3.617 1.00 96.25 98 LEU A O 1
ATOM 818 N N . LYS A 1 99 ? -5.744 8.894 1.797 1.00 93.81 99 LYS A N 1
ATOM 819 C CA . LYS A 1 99 ? -6.781 9.837 2.266 1.00 93.81 99 LYS A CA 1
ATOM 820 C C . LYS A 1 99 ? -8.128 9.163 2.551 1.00 93.81 99 LYS A C 1
ATOM 822 O O . LYS A 1 99 ? -8.819 9.576 3.479 1.00 93.81 99 LYS A O 1
ATOM 827 N N . ASN A 1 100 ? -8.507 8.128 1.800 1.00 92.69 100 ASN A N 1
ATOM 828 C CA . ASN A 1 100 ? -9.701 7.336 2.112 1.00 92.69 100 ASN A CA 1
ATOM 829 C C . ASN A 1 100 ? -9.460 6.357 3.261 1.00 92.69 100 ASN A C 1
ATOM 831 O O . ASN A 1 100 ? -10.334 6.201 4.109 1.00 92.69 100 ASN A O 1
ATOM 835 N N . ILE A 1 101 ? -8.283 5.728 3.325 1.00 95.44 101 ILE A N 1
ATOM 836 C CA . ILE A 1 101 ? -7.936 4.800 4.413 1.00 95.44 101 ILE A CA 1
ATOM 837 C C . ILE A 1 101 ? -7.960 5.517 5.768 1.00 95.44 101 ILE A C 1
ATOM 839 O O . ILE A 1 101 ? -8.451 4.959 6.742 1.00 95.44 101 ILE A O 1
ATOM 843 N N . ARG A 1 102 ? -7.549 6.790 5.830 1.00 94.19 102 ARG A N 1
ATOM 844 C CA . ARG A 1 102 ? -7.659 7.627 7.041 1.00 94.19 102 ARG A CA 1
ATOM 845 C C . ARG A 1 102 ? -9.099 7.797 7.555 1.00 94.19 102 ARG A C 1
ATOM 847 O O . ARG A 1 102 ? -9.284 8.149 8.711 1.00 94.19 102 ARG A O 1
ATOM 854 N N . LYS A 1 103 ? -10.121 7.523 6.734 1.00 91.62 103 LYS A N 1
ATOM 855 C CA . LYS A 1 103 ? -11.540 7.526 7.141 1.00 91.62 103 LYS A CA 1
ATOM 856 C C . LYS A 1 103 ? -12.001 6.178 7.720 1.00 91.62 103 LYS A C 1
ATOM 858 O O . LYS A 1 103 ? -13.112 6.085 8.236 1.00 91.62 103 LYS A O 1
ATOM 863 N N . MET A 1 104 ? -11.177 5.130 7.638 1.00 94.69 104 MET A N 1
ATOM 864 C CA . MET A 1 104 ? -11.481 3.784 8.134 1.00 94.69 104 MET A CA 1
ATOM 865 C C . MET A 1 104 ? -11.109 3.657 9.619 1.00 94.69 104 MET A C 1
ATOM 867 O O . MET A 1 104 ? -10.149 2.990 9.990 1.00 94.69 104 MET A O 1
ATOM 871 N N . LEU A 1 105 ? -11.862 4.328 10.491 1.00 91.19 105 LEU A N 1
ATOM 872 C CA . LEU A 1 105 ? -11.484 4.524 11.903 1.00 91.19 105 LEU A CA 1
ATOM 873 C C . LEU A 1 105 ? -11.402 3.221 12.725 1.00 91.19 105 LEU A C 1
ATOM 875 O O . LEU A 1 105 ? -10.686 3.152 13.724 1.00 91.19 105 LEU A O 1
ATOM 879 N N . ASN A 1 106 ? -12.133 2.184 12.305 1.00 94.69 106 ASN A N 1
ATOM 880 C CA . ASN A 1 106 ? -12.155 0.865 12.947 1.00 94.69 106 ASN A CA 1
ATOM 881 C C . ASN A 1 106 ? -11.198 -0.146 12.292 1.00 94.69 106 ASN A C 1
ATOM 883 O O . ASN A 1 106 ? -11.248 -1.336 12.615 1.00 94.69 106 ASN A O 1
ATOM 887 N N . LEU A 1 107 ? -10.330 0.309 11.384 1.00 97.19 107 LEU A N 1
ATOM 888 C CA . LEU A 1 107 ? -9.408 -0.552 10.661 1.00 97.19 107 LEU A CA 1
ATOM 889 C C . LEU A 1 107 ? -8.405 -1.192 11.623 1.00 97.19 107 LEU A C 1
ATOM 891 O O . LEU A 1 107 ? -7.671 -0.497 12.317 1.00 97.19 107 LEU A O 1
ATOM 895 N N . LYS A 1 108 ? -8.368 -2.526 11.634 1.00 97.31 108 LYS A N 1
ATOM 896 C CA . LYS A 1 108 ? -7.469 -3.345 12.459 1.00 97.31 108 LYS A CA 1
ATOM 897 C C . LYS A 1 108 ? -6.351 -3.974 11.637 1.00 97.31 108 LYS A C 1
ATOM 899 O O . LYS A 1 108 ? -5.245 -4.111 12.146 1.00 97.31 108 LYS A O 1
ATOM 904 N N . HIS A 1 109 ? -6.634 -4.324 10.381 1.00 98.12 109 HIS A N 1
ATOM 905 C CA . HIS A 1 109 ? -5.696 -5.005 9.491 1.00 98.12 109 HIS A CA 1
ATOM 906 C C . HIS A 1 109 ? -5.584 -4.249 8.173 1.00 98.12 109 HIS A C 1
ATOM 908 O O . HIS A 1 109 ? -6.582 -4.068 7.469 1.00 98.12 109 HIS A O 1
ATOM 914 N N . LEU A 1 110 ? -4.370 -3.849 7.824 1.00 98.38 110 LEU A N 1
ATOM 915 C CA . LEU A 1 110 ? -4.072 -3.160 6.579 1.00 98.38 110 LEU A CA 1
ATOM 916 C C . LEU A 1 110 ? -3.045 -3.952 5.783 1.00 98.38 110 LEU A C 1
ATOM 918 O O . LEU A 1 110 ? -2.020 -4.343 6.328 1.00 98.38 110 LEU A O 1
ATOM 922 N N . ARG A 1 111 ? -3.308 -4.179 4.498 1.00 98.44 111 ARG A N 1
ATOM 923 C CA . ARG A 1 111 ? -2.408 -4.916 3.611 1.00 98.44 111 ARG A CA 1
ATOM 924 C C . ARG A 1 111 ? -2.131 -4.150 2.325 1.00 98.44 111 ARG A C 1
ATOM 926 O O . ARG A 1 111 ? -3.079 -3.671 1.702 1.00 98.44 111 ARG A O 1
ATOM 933 N N . PHE A 1 112 ? -0.863 -4.095 1.929 1.00 97.69 112 PHE A N 1
ATOM 934 C CA . PHE A 1 112 ? -0.394 -3.457 0.702 1.00 97.69 112 PHE A CA 1
ATOM 935 C C . PHE A 1 112 ? 0.427 -4.415 -0.166 1.00 97.69 112 PHE A C 1
ATOM 937 O O . PHE A 1 112 ? 1.221 -5.209 0.341 1.00 97.69 112 PHE A O 1
ATOM 944 N N . ARG A 1 113 ? 0.227 -4.293 -1.480 1.00 96.94 113 ARG A N 1
ATOM 945 C CA . ARG A 1 113 ? 1.083 -4.847 -2.531 1.00 96.94 113 ARG A CA 1
ATOM 946 C C . ARG A 1 113 ? 1.200 -3.819 -3.652 1.00 96.94 113 ARG A C 1
ATOM 948 O O . ARG A 1 113 ? 0.191 -3.508 -4.292 1.00 96.94 113 ARG A O 1
ATOM 955 N N . LEU A 1 114 ? 2.397 -3.282 -3.842 1.00 96.88 114 LEU A N 1
ATOM 956 C CA . LEU A 1 114 ? 2.729 -2.235 -4.803 1.00 96.88 114 LEU A CA 1
ATOM 957 C C . LEU A 1 114 ? 3.665 -2.708 -5.923 1.00 96.88 114 LEU A C 1
ATOM 959 O O . LEU A 1 114 ? 3.781 -2.022 -6.938 1.00 96.88 114 LEU A O 1
ATOM 963 N N . CYS A 1 115 ? 4.301 -3.873 -5.785 1.00 94.44 115 CYS A N 1
ATOM 964 C CA . CYS A 1 115 ? 5.079 -4.499 -6.849 1.00 94.44 115 CYS A CA 1
ATOM 965 C C . CYS A 1 115 ? 4.434 -5.822 -7.295 1.00 94.44 115 CYS A C 1
ATOM 967 O O . CYS A 1 115 ? 3.590 -6.389 -6.589 1.00 94.44 115 CYS A O 1
ATOM 969 N N . PRO A 1 116 ? 4.763 -6.319 -8.501 1.00 91.75 116 PRO A N 1
ATOM 970 C CA . PRO A 1 116 ? 4.270 -7.613 -8.935 1.00 91.75 116 PRO A CA 1
ATOM 971 C C . PRO A 1 116 ? 4.810 -8.721 -8.034 1.00 91.75 116 PRO A C 1
ATOM 973 O O . PRO A 1 116 ? 5.859 -8.592 -7.403 1.00 91.75 116 PRO A O 1
ATOM 976 N N . ASP A 1 117 ? 4.074 -9.826 -8.006 1.00 88.75 117 ASP A N 1
ATOM 977 C CA . ASP A 1 117 ? 4.541 -11.055 -7.375 1.00 88.75 117 ASP A CA 1
ATOM 978 C C . ASP A 1 117 ? 5.838 -11.543 -8.052 1.00 88.75 117 ASP A C 1
ATOM 980 O O . ASP A 1 117 ? 5.923 -11.451 -9.279 1.00 88.75 117 ASP A O 1
ATOM 984 N N . PRO A 1 118 ? 6.819 -12.108 -7.326 1.00 86.00 118 PRO A N 1
ATOM 985 C CA . PRO A 1 118 ? 8.028 -12.651 -7.950 1.00 86.00 118 PRO A CA 1
ATOM 986 C C . PRO A 1 118 ? 7.751 -13.724 -9.016 1.00 86.00 118 PRO A C 1
ATOM 988 O O . PRO A 1 118 ? 8.555 -13.916 -9.921 1.00 86.00 118 PRO A O 1
ATOM 991 N N . SER A 1 119 ? 6.611 -14.420 -8.924 1.00 87.31 119 SER A N 1
ATOM 992 C CA . SER A 1 119 ? 6.180 -15.424 -9.907 1.00 87.31 119 SER A CA 1
ATOM 993 C C . SER A 1 119 ? 5.376 -14.855 -11.087 1.00 87.31 119 SER A C 1
ATOM 995 O O . SER A 1 119 ? 4.977 -15.600 -11.982 1.00 87.31 119 SER A O 1
ATOM 997 N N . SER A 1 120 ? 5.098 -13.550 -11.094 1.00 87.75 120 SER A N 1
ATOM 998 C CA . SER A 1 120 ? 4.238 -12.898 -12.082 1.00 87.75 120 SER A CA 1
ATOM 999 C C . SER A 1 120 ? 5.020 -12.437 -13.314 1.00 87.75 120 SER A C 1
ATOM 1001 O O . SER A 1 120 ? 5.979 -11.683 -13.194 1.00 87.75 120 SER A O 1
ATOM 1003 N N . SER A 1 121 ? 4.510 -12.749 -14.509 1.00 88.00 121 SER A N 1
ATOM 1004 C CA . SER A 1 121 ? 5.046 -12.286 -15.802 1.00 88.00 121 SER A CA 1
ATOM 1005 C C . SER A 1 121 ? 4.706 -10.832 -16.150 1.00 88.00 121 SER A C 1
ATOM 1007 O O . SER A 1 121 ? 5.110 -10.350 -17.198 1.00 88.00 121 SER A O 1
ATOM 1009 N N . VAL A 1 122 ? 3.965 -10.108 -15.299 1.00 87.94 122 VAL A N 1
ATOM 1010 C CA . VAL A 1 122 ? 3.437 -8.763 -15.613 1.00 87.94 122 VAL A CA 1
ATOM 1011 C C . VAL A 1 122 ? 4.503 -7.778 -16.110 1.00 87.94 122 VAL A C 1
ATOM 1013 O O . VAL A 1 122 ? 4.197 -6.992 -16.999 1.00 87.94 122 VAL A O 1
ATOM 1016 N N . ILE A 1 123 ? 5.726 -7.794 -15.566 1.00 85.88 123 ILE A N 1
ATOM 1017 C CA . ILE A 1 123 ? 6.797 -6.908 -16.058 1.00 85.88 123 ILE A CA 1
ATOM 1018 C C . ILE A 1 123 ? 7.211 -7.311 -17.477 1.00 85.88 123 ILE A C 1
ATOM 1020 O O . ILE A 1 123 ? 7.272 -6.453 -18.355 1.00 85.88 123 ILE A O 1
ATOM 1024 N N . ASP A 1 124 ? 7.459 -8.601 -17.703 1.00 88.56 124 ASP A N 1
ATOM 1025 C CA . ASP A 1 124 ? 7.888 -9.128 -19.000 1.00 88.56 124 ASP A CA 1
ATOM 1026 C C . ASP A 1 124 ? 6.823 -8.889 -20.077 1.00 88.56 124 ASP A C 1
ATOM 1028 O O . ASP A 1 124 ? 7.136 -8.404 -21.163 1.00 88.56 124 ASP A O 1
ATOM 1032 N N . ASP A 1 125 ? 5.555 -9.151 -19.752 1.00 88.75 125 ASP A N 1
ATOM 1033 C CA . ASP A 1 125 ? 4.416 -8.945 -20.650 1.00 88.75 125 ASP A CA 1
ATOM 1034 C C . ASP A 1 125 ? 4.307 -7.467 -21.077 1.00 88.75 125 ASP A C 1
ATOM 1036 O O . ASP A 1 125 ? 4.171 -7.160 -22.263 1.00 88.75 125 ASP A O 1
ATOM 1040 N N . GLU A 1 126 ? 4.432 -6.533 -20.128 1.00 88.12 126 GLU A N 1
ATOM 1041 C CA . GLU A 1 126 ? 4.367 -5.089 -20.396 1.00 88.12 126 GLU A CA 1
ATOM 1042 C C . GLU A 1 126 ? 5.601 -4.590 -21.169 1.00 88.12 126 GLU A C 1
ATOM 1044 O O . GLU A 1 126 ? 5.476 -3.749 -22.064 1.00 88.12 126 GLU A O 1
ATOM 1049 N N . LEU A 1 127 ? 6.798 -5.122 -20.890 1.00 87.69 127 LEU A N 1
ATOM 1050 C CA . LEU A 1 127 ? 8.009 -4.823 -21.663 1.00 87.69 127 LEU A CA 1
ATOM 1051 C C . LEU A 1 127 ? 7.872 -5.291 -23.114 1.00 87.69 127 LEU A C 1
ATOM 1053 O O . LEU A 1 127 ? 8.229 -4.551 -24.033 1.00 87.69 127 LEU A O 1
ATOM 1057 N N . VAL A 1 128 ? 7.314 -6.483 -23.341 1.00 89.25 128 VAL A N 1
ATOM 1058 C CA . VAL A 1 128 ? 7.038 -6.995 -24.689 1.00 89.25 128 VAL A CA 1
ATOM 1059 C C . VAL A 1 128 ? 6.020 -6.104 -25.407 1.00 89.25 128 VAL A C 1
ATOM 1061 O O . VAL A 1 128 ? 6.271 -5.686 -26.540 1.00 89.25 128 VAL A O 1
ATOM 1064 N N . GLU A 1 129 ? 4.908 -5.744 -24.756 1.00 87.06 129 GLU A N 1
ATOM 1065 C CA . GLU A 1 129 ? 3.879 -4.872 -25.344 1.00 87.06 129 GLU A CA 1
ATOM 1066 C C . GLU A 1 129 ? 4.408 -3.477 -25.710 1.00 87.06 129 GLU A C 1
ATOM 1068 O O . GLU A 1 129 ? 4.059 -2.919 -26.754 1.00 87.06 129 GLU A O 1
ATOM 1073 N N . THR A 1 130 ? 5.256 -2.903 -24.859 1.00 84.19 130 THR A N 1
ATOM 1074 C CA . THR A 1 130 ? 5.810 -1.549 -25.032 1.00 84.19 130 THR A CA 1
ATOM 1075 C C . THR A 1 130 ? 7.089 -1.519 -25.870 1.00 84.19 130 THR A C 1
ATOM 1077 O O . THR A 1 130 ? 7.639 -0.441 -26.112 1.00 84.19 130 THR A O 1
ATOM 1080 N N . LYS A 1 131 ? 7.555 -2.677 -26.362 1.00 85.62 131 LYS A N 1
ATOM 1081 C CA . LYS A 1 131 ? 8.829 -2.842 -27.084 1.00 85.62 131 LYS A CA 1
ATOM 1082 C C . LYS A 1 131 ? 10.045 -2.385 -26.263 1.00 85.62 131 LYS A C 1
ATOM 1084 O O . LYS A 1 131 ? 11.003 -1.862 -26.824 1.00 85.62 131 LYS A O 1
ATOM 1089 N N . GLY A 1 132 ? 9.988 -2.561 -24.945 1.00 79.69 132 GLY A N 1
ATOM 1090 C CA . GLY A 1 132 ? 11.066 -2.231 -24.012 1.00 79.69 132 GLY A CA 1
ATOM 1091 C C . GLY A 1 132 ? 11.175 -0.751 -23.638 1.00 79.69 132 GLY A C 1
ATOM 1092 O O . GLY A 1 132 ? 12.153 -0.372 -23.007 1.00 79.69 132 GLY A O 1
ATOM 1093 N N . HIS A 1 133 ? 10.201 0.092 -23.994 1.00 85.81 133 HIS A N 1
ATOM 1094 C CA . HIS A 1 133 ? 10.253 1.534 -23.717 1.00 85.81 133 HIS A CA 1
ATOM 1095 C C . HIS A 1 133 ? 9.774 1.934 -22.311 1.00 85.81 133 HIS A C 1
ATOM 1097 O O . HIS A 1 133 ? 9.431 3.091 -22.115 1.00 85.81 133 HIS A O 1
ATOM 1103 N N . ILE A 1 134 ? 9.696 1.017 -21.344 1.00 89.44 134 ILE A N 1
ATOM 1104 C CA . ILE A 1 134 ? 9.262 1.339 -19.975 1.00 89.44 134 ILE A CA 1
ATOM 1105 C C . ILE A 1 134 ? 10.444 1.876 -19.171 1.00 89.44 134 ILE A C 1
ATOM 1107 O O . ILE A 1 134 ? 11.456 1.188 -19.028 1.00 89.44 134 ILE A O 1
ATOM 1111 N N . ASP A 1 135 ? 10.283 3.061 -18.581 1.00 90.00 135 ASP A N 1
ATOM 1112 C CA . ASP A 1 135 ? 11.222 3.562 -17.581 1.00 90.00 135 ASP A CA 1
ATOM 1113 C C . ASP A 1 135 ? 10.943 2.925 -16.209 1.00 90.00 135 ASP A C 1
ATOM 1115 O O . ASP A 1 135 ? 10.050 3.325 -15.459 1.00 90.00 135 ASP A O 1
ATOM 1119 N N . LEU A 1 136 ? 11.707 1.879 -15.887 1.00 90.88 136 LEU A N 1
ATOM 1120 C CA . LEU A 1 136 ? 11.610 1.207 -14.592 1.00 90.88 136 LEU A CA 1
ATOM 1121 C C . LEU A 1 136 ? 12.232 2.024 -13.454 1.00 90.88 136 LEU A C 1
ATOM 1123 O O . LEU A 1 136 ? 11.881 1.787 -12.300 1.00 90.88 136 LEU A O 1
ATOM 1127 N N . VAL A 1 137 ? 13.139 2.963 -13.742 1.00 92.88 137 VAL A N 1
ATOM 1128 C CA . VAL A 1 137 ? 13.756 3.801 -12.703 1.00 92.88 137 VAL A CA 1
ATOM 1129 C C . VAL A 1 137 ? 12.688 4.688 -12.076 1.00 92.88 137 VAL A C 1
ATOM 1131 O O . VAL A 1 137 ? 12.562 4.722 -10.850 1.00 92.88 137 VAL A O 1
ATOM 1134 N N . ASP A 1 138 ? 11.860 5.313 -12.909 1.00 93.00 138 ASP A N 1
ATOM 1135 C CA . ASP A 1 138 ? 10.730 6.120 -12.456 1.00 93.00 138 ASP A CA 1
ATOM 1136 C C . ASP A 1 138 ? 9.693 5.278 -11.704 1.00 93.00 138 ASP A C 1
ATOM 1138 O O . ASP A 1 138 ? 9.247 5.662 -10.622 1.00 93.00 138 ASP A O 1
ATOM 1142 N N . ALA A 1 139 ? 9.369 4.078 -12.199 1.00 93.94 139 ALA A N 1
ATOM 1143 C CA . ALA A 1 139 ? 8.457 3.168 -11.506 1.00 93.94 139 ALA A CA 1
ATOM 1144 C C . ALA A 1 139 ? 8.953 2.805 -10.090 1.00 93.94 139 ALA A C 1
ATOM 1146 O O . ALA A 1 139 ? 8.183 2.840 -9.126 1.00 93.94 139 ALA A O 1
ATOM 1147 N N . TRP A 1 140 ? 10.249 2.517 -9.932 1.00 95.00 140 TRP A N 1
ATOM 1148 C CA . TRP A 1 140 ? 10.855 2.246 -8.625 1.00 95.00 140 TRP A CA 1
ATOM 1149 C C . TRP A 1 140 ? 10.923 3.486 -7.723 1.00 95.00 14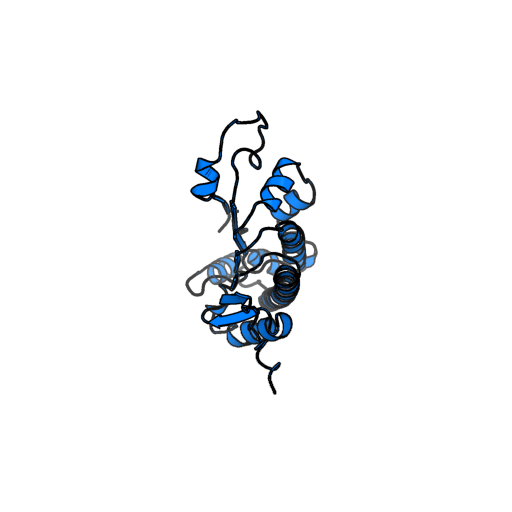0 TRP A C 1
ATOM 1151 O O . TRP A 1 140 ? 10.746 3.375 -6.507 1.00 95.00 140 TRP A O 1
ATOM 1161 N N . MET A 1 141 ? 11.137 4.677 -8.284 1.00 95.25 141 MET A N 1
ATOM 1162 C CA . MET A 1 141 ? 11.118 5.933 -7.526 1.00 95.25 141 MET A CA 1
ATOM 1163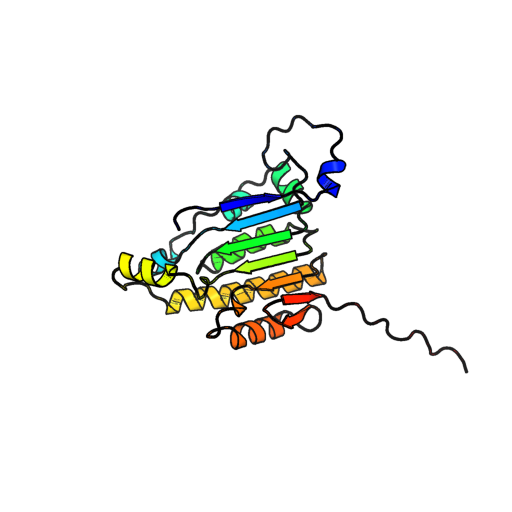 C C . MET A 1 141 ? 9.726 6.223 -6.942 1.00 95.25 141 MET A C 1
ATOM 1165 O O . MET A 1 141 ? 9.588 6.551 -5.757 1.00 95.25 141 MET A O 1
ATOM 1169 N N . GLU A 1 142 ? 8.691 6.045 -7.761 1.00 96.62 142 GLU A N 1
ATOM 1170 C CA . GLU A 1 142 ? 7.282 6.168 -7.383 1.00 96.62 142 GLU A CA 1
ATOM 1171 C C . GLU A 1 142 ? 6.900 5.140 -6.305 1.00 96.62 142 GLU A C 1
ATOM 1173 O O . GLU A 1 142 ? 6.245 5.480 -5.315 1.00 96.62 142 GLU A O 1
ATOM 1178 N N . PHE A 1 143 ? 7.379 3.899 -6.440 1.00 97.38 143 PHE A N 1
ATOM 1179 C CA . PHE A 1 143 ? 7.211 2.830 -5.452 1.00 97.38 143 PHE A CA 1
ATOM 1180 C C . PHE A 1 143 ? 7.808 3.196 -4.084 1.00 97.38 143 PHE A C 1
ATOM 1182 O O . PHE A 1 143 ? 7.119 3.119 -3.062 1.00 97.38 143 PHE A O 1
ATOM 1189 N N . ASN A 1 144 ? 9.066 3.647 -4.053 1.00 96.81 144 ASN A N 1
ATOM 1190 C CA . ASN A 1 144 ? 9.751 4.009 -2.808 1.00 96.81 144 ASN A CA 1
ATOM 1191 C C . ASN A 1 144 ? 9.057 5.188 -2.111 1.00 96.81 144 ASN A C 1
ATOM 1193 O O . ASN A 1 144 ? 8.801 5.155 -0.905 1.00 96.81 144 ASN A O 1
ATOM 1197 N N . THR A 1 145 ? 8.674 6.206 -2.887 1.00 97.69 145 THR A N 1
ATOM 1198 C CA . THR A 1 145 ? 7.928 7.365 -2.376 1.00 97.69 145 THR A CA 1
ATOM 1199 C C . THR A 1 145 ? 6.567 6.943 -1.816 1.00 97.69 145 THR A C 1
ATOM 1201 O O . THR A 1 145 ? 6.169 7.385 -0.735 1.00 97.69 145 THR A O 1
ATOM 1204 N N . SER A 1 146 ? 5.871 6.036 -2.506 1.00 98.19 146 SER A N 1
ATOM 1205 C CA . SER A 1 146 ? 4.593 5.473 -2.061 1.00 98.19 146 SER A CA 1
ATOM 1206 C C . SER A 1 146 ? 4.710 4.785 -0.703 1.00 98.19 146 SER A C 1
ATOM 1208 O O . SER A 1 146 ? 3.892 5.052 0.179 1.00 98.19 146 SER A O 1
ATOM 1210 N N . TYR A 1 147 ? 5.734 3.953 -0.485 1.00 98.00 147 TYR A N 1
ATOM 1211 C CA . TYR A 1 147 ? 5.921 3.290 0.808 1.00 98.00 147 TYR A CA 1
ATOM 1212 C C . TYR A 1 147 ? 6.268 4.246 1.947 1.00 98.00 147 TYR A C 1
ATOM 1214 O O . TYR A 1 147 ? 5.792 4.035 3.064 1.00 98.00 147 TYR A O 1
ATOM 1222 N N . GLY A 1 148 ? 6.973 5.346 1.671 1.00 98.00 148 GLY A N 1
ATOM 1223 C CA . GLY A 1 148 ? 7.140 6.426 2.646 1.00 98.00 148 GLY A CA 1
ATOM 1224 C C . GLY A 1 148 ? 5.792 6.995 3.116 1.00 98.00 148 GLY A C 1
ATOM 1225 O O . GLY A 1 148 ? 5.523 7.095 4.317 1.00 98.00 148 GLY A O 1
ATOM 1226 N N . LEU A 1 149 ? 4.888 7.293 2.176 1.00 98.38 149 LEU A N 1
ATOM 1227 C CA . LEU A 1 149 ? 3.538 7.794 2.478 1.00 98.38 149 LEU A CA 1
ATOM 1228 C C . LEU A 1 149 ? 2.677 6.763 3.224 1.00 98.38 149 LEU A C 1
ATOM 1230 O O . LEU A 1 149 ? 1.931 7.116 4.151 1.00 98.38 149 LEU A O 1
ATOM 1234 N N . VAL A 1 150 ? 2.782 5.488 2.834 1.00 98.31 150 VAL A N 1
ATOM 1235 C CA . VAL A 1 150 ? 2.115 4.369 3.511 1.00 98.31 150 VAL A CA 1
ATOM 1236 C C . VAL A 1 150 ? 2.606 4.276 4.952 1.00 98.31 150 VAL A C 1
ATOM 1238 O O . VAL A 1 150 ? 1.776 4.297 5.858 1.00 98.31 150 VAL A O 1
ATOM 1241 N N . GLY A 1 151 ? 3.922 4.273 5.184 1.00 97.62 151 GLY A N 1
ATOM 1242 C CA . GLY A 1 151 ? 4.521 4.207 6.517 1.00 97.62 151 GLY A CA 1
ATOM 1243 C C . GLY A 1 151 ? 4.023 5.321 7.440 1.00 97.62 151 GLY A C 1
ATOM 1244 O O . GLY A 1 151 ? 3.555 5.051 8.548 1.00 97.62 151 GLY A O 1
ATOM 1245 N N . HIS A 1 152 ? 4.015 6.574 6.971 1.00 97.12 152 HIS A N 1
ATOM 1246 C CA . HIS A 1 152 ? 3.490 7.697 7.757 1.00 97.12 152 HIS A CA 1
ATOM 1247 C C . HIS A 1 152 ? 2.000 7.546 8.086 1.00 97.12 152 HIS A C 1
ATOM 1249 O O . HIS A 1 152 ? 1.569 7.854 9.199 1.00 97.12 152 HIS A O 1
ATOM 1255 N N . THR A 1 153 ? 1.207 7.038 7.143 1.00 97.44 153 THR A N 1
ATOM 1256 C CA . THR A 1 153 ? -0.224 6.801 7.365 1.00 97.44 153 THR A CA 1
ATOM 1257 C C . THR A 1 153 ? -0.459 5.648 8.336 1.00 97.44 153 THR A C 1
ATOM 1259 O O . THR A 1 153 ? -1.300 5.766 9.219 1.00 97.44 153 THR A O 1
ATOM 1262 N N . VAL A 1 154 ? 0.301 4.558 8.233 1.00 97.12 154 VAL A N 1
ATOM 1263 C CA . VAL A 1 154 ? 0.241 3.426 9.170 1.00 97.12 154 VAL A CA 1
ATOM 1264 C C . VAL A 1 154 ? 0.612 3.878 10.579 1.00 97.12 154 VAL A C 1
ATOM 1266 O O . VAL A 1 154 ? -0.080 3.519 11.527 1.00 97.12 154 VAL A O 1
ATOM 1269 N N . ARG A 1 155 ? 1.647 4.713 10.730 1.00 95.56 155 ARG A N 1
ATOM 1270 C CA . ARG A 1 155 ? 2.013 5.304 12.024 1.00 95.56 155 ARG A CA 1
ATOM 1271 C C . ARG A 1 155 ? 0.890 6.157 12.610 1.00 95.56 155 ARG A C 1
ATOM 1273 O O . ARG A 1 155 ? 0.597 6.034 13.794 1.00 95.56 155 ARG A O 1
ATOM 1280 N N . LEU A 1 156 ? 0.247 6.999 11.801 1.00 94.75 156 LEU A N 1
ATOM 1281 C CA . LEU A 1 156 ? -0.927 7.763 12.234 1.00 94.75 156 LEU A CA 1
ATOM 1282 C C . LEU A 1 156 ? -2.042 6.819 12.716 1.00 94.75 156 LEU A C 1
ATOM 1284 O O . LEU A 1 156 ? -2.549 6.959 13.825 1.00 94.75 156 LEU A O 1
ATOM 1288 N N . LEU A 1 157 ? -2.373 5.812 11.902 1.00 94.75 157 LEU A N 1
ATOM 1289 C CA . LEU A 1 157 ? -3.434 4.843 12.177 1.00 94.75 157 LEU A CA 1
ATOM 1290 C C . LEU A 1 157 ? -3.165 3.975 13.415 1.00 94.75 157 LEU A C 1
ATOM 1292 O O . LEU A 1 157 ? -4.099 3.637 14.140 1.00 94.75 157 LEU A O 1
ATOM 1296 N N . SER A 1 158 ? -1.907 3.628 13.681 1.00 93.31 158 SER A N 1
ATOM 1297 C CA . SER A 1 158 ? -1.525 2.840 14.856 1.00 93.31 158 SER A CA 1
ATOM 1298 C C . SER A 1 158 ? -1.493 3.668 16.143 1.00 93.31 158 SER A C 1
ATOM 1300 O O . SER A 1 158 ? -1.739 3.132 17.225 1.00 93.31 158 SER A O 1
ATOM 1302 N N . VAL A 1 159 ? -1.207 4.970 16.046 1.00 91.50 159 VAL A N 1
ATOM 1303 C CA . VAL A 1 159 ? -1.168 5.885 17.195 1.00 91.50 159 VAL A CA 1
ATOM 1304 C C . VAL A 1 159 ? -2.562 6.360 17.584 1.00 91.50 159 VAL A C 1
ATOM 1306 O O . VAL A 1 159 ? -2.895 6.319 18.767 1.00 91.50 159 VAL A O 1
ATOM 1309 N N . GLU A 1 160 ? -3.346 6.822 16.613 1.00 90.56 160 GLU A N 1
ATOM 1310 C CA . GLU A 1 160 ? -4.611 7.527 16.853 1.00 90.56 160 GLU A CA 1
ATOM 1311 C C . GLU A 1 160 ? -5.840 6.615 16.779 1.00 90.56 160 GLU A C 1
ATOM 1313 O O . GLU A 1 160 ? -6.895 6.967 17.305 1.00 90.56 160 GLU A O 1
ATOM 1318 N N . TYR A 1 161 ? -5.720 5.441 16.151 1.00 91.75 161 TYR A N 1
ATOM 1319 C CA . TYR A 1 161 ? -6.860 4.574 15.855 1.00 91.75 161 TYR A CA 1
ATOM 1320 C C . TYR A 1 161 ? -6.608 3.115 16.275 1.00 91.75 161 TYR A C 1
ATOM 1322 O O . TYR A 1 161 ? -5.813 2.808 17.172 1.00 91.75 161 TYR A O 1
ATOM 1330 N N . SER A 1 162 ? -7.360 2.199 15.659 1.00 92.31 162 SER A N 1
ATOM 1331 C CA . SER A 1 162 ? -7.441 0.786 16.037 1.00 92.31 162 SER A CA 1
ATOM 1332 C C . SER A 1 162 ? -6.526 -0.130 15.223 1.00 92.31 162 SER A C 1
ATOM 1334 O O . SER A 1 162 ? -6.712 -1.346 15.281 1.00 92.31 162 SER A O 1
ATOM 1336 N N . LEU A 1 163 ? -5.560 0.405 14.464 1.00 96.81 163 LEU A N 1
ATOM 1337 C CA . LEU A 1 163 ? -4.708 -0.431 13.620 1.00 96.81 163 LEU A CA 1
ATOM 1338 C C . LEU A 1 163 ? -3.814 -1.324 14.489 1.00 96.81 163 LEU A C 1
ATOM 1340 O O . LEU A 1 163 ? -3.112 -0.844 15.382 1.00 96.81 163 LEU A O 1
ATOM 1344 N N . GLN A 1 164 ? -3.874 -2.630 14.229 1.00 96.44 164 GLN A N 1
ATOM 1345 C CA . GLN A 1 164 ? -3.153 -3.667 14.970 1.00 96.44 164 GLN A CA 1
ATOM 1346 C C . GLN A 1 164 ? -2.121 -4.364 14.093 1.00 96.44 164 GLN A C 1
ATOM 1348 O O . GLN A 1 164 ? -1.029 -4.659 14.570 1.00 96.44 164 GLN A O 1
ATOM 1353 N N . GLU A 1 165 ? -2.456 -4.606 12.827 1.00 97.81 165 GLU A N 1
ATOM 1354 C CA . GLU A 1 165 ? -1.607 -5.326 11.885 1.00 97.81 165 GLU A CA 1
ATOM 1355 C C . GLU A 1 165 ? -1.444 -4.541 10.584 1.00 97.81 165 GLU A C 1
ATOM 1357 O O . GLU A 1 165 ? -2.423 -4.094 9.975 1.00 97.81 165 GLU A O 1
ATOM 1362 N N . PHE A 1 166 ? -0.197 -4.414 10.143 1.00 98.38 166 PHE A N 1
ATOM 1363 C CA . PHE A 1 166 ? 0.165 -3.893 8.835 1.00 98.38 166 PHE A CA 1
ATOM 1364 C C . PHE A 1 166 ? 0.989 -4.944 8.089 1.00 98.38 166 PHE A C 1
ATOM 1366 O O . PHE A 1 166 ? 2.028 -5.370 8.576 1.00 98.38 166 PHE A O 1
ATOM 1373 N N . GLN A 1 167 ? 0.506 -5.372 6.925 1.00 98.25 167 GLN A N 1
ATOM 1374 C CA . GLN A 1 167 ? 1.139 -6.376 6.077 1.00 98.25 167 GLN A CA 1
ATOM 1375 C C . GLN A 1 167 ? 1.613 -5.743 4.770 1.00 98.25 167 GLN A C 1
ATOM 1377 O O . GLN A 1 167 ? 0.821 -5.160 4.027 1.00 98.25 167 GLN A O 1
ATOM 1382 N N . VAL A 1 168 ? 2.878 -5.958 4.447 1.00 97.88 168 VAL A N 1
ATOM 1383 C CA . VAL A 1 168 ? 3.493 -5.612 3.169 1.00 97.88 168 VAL A CA 1
ATOM 1384 C C . VAL A 1 168 ? 3.820 -6.904 2.443 1.00 97.88 168 VAL A C 1
ATOM 1386 O O . VAL A 1 168 ? 4.607 -7.709 2.930 1.00 97.88 168 VAL A O 1
ATOM 1389 N N . GLU A 1 169 ? 3.188 -7.143 1.299 1.00 96.62 169 GLU A N 1
ATOM 1390 C CA . GLU A 1 169 ? 3.428 -8.369 0.525 1.00 96.62 169 GLU A CA 1
ATOM 1391 C C . GLU A 1 169 ? 4.674 -8.261 -0.369 1.00 96.62 169 GLU A C 1
ATOM 1393 O O . GLU A 1 169 ? 5.264 -9.276 -0.735 1.00 96.62 169 GLU A O 1
ATOM 1398 N N . ASP A 1 170 ? 5.126 -7.039 -0.657 1.00 96.25 170 ASP A N 1
ATOM 1399 C CA . ASP A 1 170 ? 6.283 -6.773 -1.523 1.00 96.25 170 ASP A CA 1
ATOM 1400 C C . ASP A 1 170 ? 7.626 -7.183 -0.889 1.00 96.25 170 ASP A C 1
ATOM 1402 O O . ASP A 1 170 ? 8.617 -7.344 -1.592 1.00 96.25 170 ASP A O 1
ATOM 1406 N N . VAL A 1 171 ? 7.651 -7.440 0.427 1.00 94.56 171 VAL A N 1
ATOM 1407 C CA . VAL A 1 171 ? 8.807 -8.011 1.154 1.00 94.56 171 VAL A CA 1
ATOM 1408 C C . VAL A 1 171 ? 9.180 -9.408 0.630 1.00 94.56 171 VAL A C 1
ATOM 1410 O O . VAL A 1 171 ? 10.305 -9.860 0.820 1.00 94.56 171 VAL A O 1
ATOM 1413 N N . SER A 1 172 ? 8.265 -10.079 -0.081 1.00 92.38 172 SER A N 1
ATOM 1414 C CA . SER A 1 172 ? 8.557 -11.325 -0.805 1.00 92.38 172 SER A CA 1
ATOM 1415 C C . SER A 1 172 ? 9.553 -11.155 -1.960 1.00 92.38 172 SER A C 1
ATOM 1417 O O . SER A 1 172 ? 10.099 -12.149 -2.439 1.00 92.38 172 SER A O 1
ATOM 1419 N N . MET A 1 173 ? 9.809 -9.924 -2.415 1.00 91.38 173 MET A N 1
ATOM 1420 C CA . MET A 1 173 ? 10.784 -9.650 -3.461 1.00 91.38 173 MET A CA 1
ATOM 1421 C C . MET A 1 173 ? 12.162 -9.360 -2.855 1.00 91.38 173 MET A C 1
ATOM 1423 O O . MET A 1 173 ? 12.425 -8.280 -2.327 1.00 91.38 173 MET A O 1
ATOM 1427 N N . GLU A 1 174 ? 13.059 -10.344 -2.963 1.00 88.75 174 GLU A N 1
ATOM 1428 C CA . GLU A 1 174 ? 14.380 -10.337 -2.315 1.00 88.75 174 GLU A CA 1
ATOM 1429 C C . GLU A 1 174 ? 15.238 -9.107 -2.668 1.00 88.75 174 GLU A C 1
ATOM 1431 O O . GLU A 1 174 ? 16.001 -8.637 -1.834 1.00 88.75 174 GLU A O 1
ATOM 1436 N N . GLY A 1 175 ? 15.080 -8.527 -3.864 1.00 89.69 175 GLY A N 1
ATOM 1437 C CA . GLY A 1 175 ? 15.862 -7.361 -4.298 1.00 89.69 175 GLY A CA 1
ATOM 1438 C C . GLY A 1 175 ? 15.549 -6.047 -3.569 1.00 89.69 175 GLY A C 1
ATOM 1439 O O . GLY A 1 175 ? 16.385 -5.148 -3.575 1.00 89.69 175 GLY A O 1
ATOM 1440 N N . ILE A 1 176 ? 14.372 -5.917 -2.947 1.00 92.69 176 ILE A N 1
ATOM 1441 C CA . ILE A 1 176 ? 13.949 -4.695 -2.226 1.00 92.69 176 ILE A CA 1
ATOM 1442 C C . ILE A 1 176 ? 13.651 -4.938 -0.749 1.00 92.69 176 ILE A C 1
ATOM 1444 O O . ILE A 1 176 ? 13.423 -3.988 -0.005 1.00 92.69 176 ILE A O 1
ATOM 1448 N N . LYS A 1 177 ? 13.623 -6.205 -0.338 1.00 94.19 177 LYS A N 1
ATOM 1449 C CA . LYS A 1 177 ? 13.198 -6.670 0.979 1.00 94.19 177 LYS A CA 1
ATOM 1450 C C . LYS A 1 177 ? 13.850 -5.901 2.123 1.00 94.19 177 LYS A C 1
ATOM 1452 O O . LYS A 1 177 ? 13.140 -5.283 2.914 1.00 94.19 177 LYS A O 1
ATOM 1457 N N . ASP A 1 178 ? 15.180 -5.903 2.178 1.00 95.12 178 ASP A N 1
ATOM 1458 C CA . ASP A 1 178 ? 15.924 -5.317 3.296 1.00 95.12 178 ASP A CA 1
ATOM 1459 C C . ASP A 1 178 ? 15.747 -3.795 3.357 1.00 95.12 178 ASP A C 1
ATOM 1461 O O . ASP A 1 178 ? 15.418 -3.255 4.411 1.00 95.12 178 ASP A O 1
ATOM 1465 N N . GLY A 1 179 ? 15.857 -3.108 2.213 1.00 95.56 179 GLY A N 1
ATOM 1466 C CA . GLY A 1 179 ? 15.676 -1.655 2.145 1.00 95.56 179 GLY A CA 1
ATOM 1467 C C . GLY A 1 179 ? 14.248 -1.209 2.480 1.00 95.56 179 GLY A C 1
ATOM 1468 O O . GLY A 1 179 ? 14.050 -0.175 3.119 1.00 95.56 179 GLY A O 1
ATOM 1469 N N . LEU A 1 180 ? 13.244 -2.003 2.097 1.00 96.19 180 LEU A N 1
ATOM 1470 C CA . LEU A 1 180 ? 11.845 -1.732 2.416 1.00 96.19 180 LEU A CA 1
ATOM 1471 C C . LEU A 1 180 ? 11.557 -1.924 3.910 1.00 96.19 180 LEU A C 1
ATOM 1473 O O . LEU A 1 180 ? 10.891 -1.078 4.509 1.00 96.19 180 LEU A O 1
ATOM 1477 N N . ILE A 1 181 ? 12.075 -3.000 4.515 1.00 96.81 181 ILE A N 1
ATOM 1478 C CA . ILE A 1 181 ? 11.959 -3.240 5.960 1.00 96.81 181 ILE A CA 1
ATOM 1479 C C . ILE A 1 181 ? 12.644 -2.112 6.734 1.00 96.81 181 ILE A C 1
ATOM 1481 O O . ILE A 1 181 ? 12.009 -1.513 7.598 1.00 96.81 181 ILE A O 1
ATOM 1485 N N . GLU A 1 182 ? 13.891 -1.775 6.393 1.00 96.25 182 GLU A N 1
ATOM 1486 C CA . GLU A 1 182 ? 14.659 -0.721 7.066 1.00 96.25 182 GLU A CA 1
ATOM 1487 C C . GLU A 1 182 ? 13.937 0.634 7.003 1.00 96.25 182 GLU A C 1
ATOM 1489 O O . GLU A 1 182 ? 13.775 1.314 8.020 1.00 96.25 182 GLU A O 1
ATOM 1494 N N . SER A 1 183 ? 13.440 1.008 5.819 1.00 96.31 183 SER A N 1
ATOM 1495 C CA . SER A 1 183 ? 12.698 2.255 5.623 1.00 96.31 183 SER A CA 1
ATOM 1496 C C . SER A 1 183 ? 11.417 2.305 6.462 1.00 96.31 183 SER A C 1
ATOM 1498 O O . SER A 1 183 ? 11.134 3.313 7.118 1.00 96.31 183 SER A O 1
ATOM 1500 N N . LEU A 1 184 ? 10.643 1.216 6.481 1.00 97.19 184 LEU A N 1
ATOM 1501 C CA . LEU A 1 184 ? 9.401 1.149 7.247 1.00 97.19 184 LEU A CA 1
ATOM 1502 C C . LEU A 1 184 ? 9.658 1.122 8.753 1.00 97.19 184 LEU A C 1
ATOM 1504 O O . LEU A 1 184 ? 8.979 1.848 9.478 1.00 97.19 184 LEU A O 1
ATOM 1508 N N . ASP A 1 185 ? 10.651 0.373 9.230 1.00 96.25 185 ASP A N 1
ATOM 1509 C CA . ASP A 1 185 ? 11.028 0.343 10.647 1.00 96.25 185 ASP A CA 1
ATOM 1510 C C . ASP A 1 185 ? 11.433 1.736 11.146 1.00 96.25 185 ASP A C 1
ATOM 1512 O O . ASP A 1 185 ? 10.979 2.174 12.211 1.00 96.25 185 ASP A O 1
ATOM 1516 N N . ALA A 1 186 ? 12.198 2.487 10.344 1.00 96.06 186 ALA A N 1
ATOM 1517 C CA . ALA A 1 186 ? 12.583 3.860 10.664 1.00 96.06 186 ALA A CA 1
ATOM 1518 C C . ALA A 1 186 ? 11.371 4.804 10.798 1.00 96.06 186 ALA A C 1
ATOM 1520 O O . ALA A 1 186 ? 11.343 5.671 11.678 1.00 96.06 186 ALA A O 1
ATOM 1521 N N . ILE A 1 187 ? 10.346 4.644 9.952 1.00 96.69 187 ILE A N 1
ATOM 1522 C CA . ILE A 1 187 ? 9.145 5.494 9.972 1.00 96.69 187 ILE A CA 1
ATOM 1523 C C . ILE A 1 187 ? 8.193 5.096 11.106 1.00 96.69 187 ILE A C 1
ATOM 1525 O O . ILE A 1 187 ? 7.676 5.972 11.815 1.00 96.69 187 ILE A O 1
ATOM 1529 N N . LEU A 1 188 ? 7.931 3.794 11.249 1.00 95.00 188 LEU A N 1
ATOM 1530 C CA . LEU A 1 188 ? 6.931 3.224 12.151 1.00 95.00 188 LEU A CA 1
ATOM 1531 C C . LEU A 1 188 ? 7.362 3.279 13.622 1.00 95.00 188 LEU A C 1
ATOM 1533 O O . LEU A 1 188 ? 6.524 3.530 14.497 1.00 95.00 188 LEU A O 1
ATOM 1537 N N . GLY A 1 189 ? 8.660 3.117 13.889 1.00 89.56 189 GLY A N 1
ATOM 1538 C CA . GLY A 1 189 ? 9.232 3.149 15.232 1.00 89.56 189 GLY A CA 1
ATOM 1539 C C . GLY A 1 189 ? 8.696 2.049 16.159 1.00 89.56 189 GLY A C 1
ATOM 1540 O O . GLY A 1 189 ? 8.084 1.073 15.739 1.00 89.56 189 GLY A O 1
ATOM 1541 N N . SER A 1 190 ? 8.880 2.220 17.470 1.00 86.75 190 SER A N 1
ATOM 1542 C CA . SER A 1 190 ? 8.640 1.167 18.477 1.00 86.75 190 SER A CA 1
ATOM 1543 C C . SER A 1 190 ? 7.176 0.751 18.690 1.00 86.75 190 SER A C 1
ATOM 1545 O O . SER A 1 190 ? 6.903 -0.243 19.368 1.00 86.75 190 SER A O 1
ATOM 1547 N N . LYS A 1 191 ? 6.207 1.497 18.144 1.00 86.38 191 LYS A N 1
ATOM 1548 C CA . LYS A 1 191 ? 4.779 1.169 18.286 1.00 86.38 191 LYS A CA 1
ATOM 1549 C C . LYS A 1 191 ? 4.318 0.048 17.364 1.00 86.38 191 LYS A C 1
ATOM 1551 O O . LYS A 1 191 ? 3.317 -0.584 17.677 1.00 86.38 191 LYS A O 1
ATOM 1556 N N . MET A 1 192 ? 5.007 -0.187 16.252 1.00 93.38 192 MET A N 1
ATOM 1557 C CA . MET A 1 192 ? 4.700 -1.254 15.302 1.00 93.38 192 MET A CA 1
ATOM 1558 C C . MET A 1 192 ? 5.973 -2.065 15.092 1.00 93.38 192 MET A C 1
ATOM 1560 O O . MET A 1 192 ? 6.923 -1.586 14.490 1.00 93.38 192 MET A O 1
ATOM 1564 N N . VAL A 1 193 ? 5.995 -3.284 15.615 1.00 94.81 193 VAL A N 1
ATOM 1565 C CA . VAL A 1 193 ? 7.177 -4.146 15.625 1.00 94.81 193 VAL A CA 1
ATOM 1566 C C . VAL A 1 193 ? 7.087 -5.132 14.472 1.00 94.81 193 VAL A C 1
ATOM 1568 O O . VAL A 1 193 ? 6.081 -5.838 14.346 1.00 94.81 193 VAL A O 1
ATOM 1571 N N . HIS A 1 194 ? 8.136 -5.196 13.656 1.00 95.94 194 HIS A N 1
ATOM 1572 C CA . HIS A 1 194 ? 8.263 -6.188 12.597 1.00 95.94 194 HIS A CA 1
ATOM 1573 C C . HIS A 1 194 ? 8.339 -7.606 13.194 1.00 95.94 194 HIS A C 1
ATOM 1575 O O . HIS A 1 194 ? 9.100 -7.865 14.124 1.00 95.94 194 HIS A O 1
ATOM 1581 N N . GLN A 1 195 ? 7.517 -8.521 12.682 1.00 93.75 195 GLN A N 1
ATOM 1582 C CA . GLN A 1 195 ? 7.395 -9.915 13.130 1.00 93.75 195 GLN A CA 1
ATOM 1583 C C . GLN A 1 195 ? 7.961 -10.914 12.106 1.00 93.75 195 GLN A C 1
ATOM 1585 O O . GLN A 1 195 ? 7.876 -12.120 12.329 1.00 93.75 195 GLN A O 1
ATOM 1590 N N . GLY A 1 196 ? 8.532 -10.428 11.000 1.00 91.62 196 GLY A N 1
ATOM 1591 C CA . GLY A 1 196 ? 8.935 -11.245 9.855 1.00 91.62 196 GLY A CA 1
ATOM 1592 C C . GLY A 1 196 ? 7.888 -11.253 8.742 1.00 91.62 196 GLY A C 1
ATOM 1593 O O . GLY A 1 196 ? 6.752 -10.819 8.933 1.00 91.62 196 GLY A O 1
ATOM 1594 N N . ASP A 1 197 ? 8.302 -11.713 7.560 1.00 91.00 197 ASP A N 1
ATOM 1595 C CA . ASP A 1 197 ? 7.466 -11.863 6.358 1.00 91.00 197 ASP A CA 1
ATOM 1596 C C . ASP A 1 197 ? 6.644 -10.612 5.988 1.00 91.00 197 ASP A C 1
ATOM 1598 O O . ASP A 1 197 ? 5.528 -10.704 5.474 1.00 91.00 197 ASP A O 1
ATOM 1602 N N . GLY A 1 198 ? 7.179 -9.421 6.277 1.00 94.75 198 GLY A N 1
ATOM 1603 C CA . GLY A 1 198 ? 6.524 -8.145 5.995 1.00 94.75 198 GLY A CA 1
ATOM 1604 C C . GLY A 1 198 ? 5.306 -7.860 6.876 1.00 94.75 198 GLY A C 1
ATOM 1605 O O . GLY A 1 198 ? 4.443 -7.074 6.485 1.00 94.75 198 GLY A O 1
ATOM 1606 N N . LEU A 1 199 ? 5.198 -8.496 8.044 1.00 97.62 199 LEU A N 1
ATOM 1607 C CA . LEU A 1 199 ? 4.150 -8.232 9.023 1.00 97.62 199 LEU A CA 1
ATOM 1608 C C . LEU A 1 199 ? 4.673 -7.328 10.142 1.00 97.62 199 LEU A C 1
ATOM 1610 O O . LEU A 1 199 ? 5.603 -7.684 10.859 1.00 97.62 199 LEU A O 1
ATOM 1614 N N . TRP A 1 200 ? 4.003 -6.204 10.371 1.00 97.69 200 TRP A N 1
ATOM 1615 C CA . TRP A 1 200 ? 4.182 -5.362 11.549 1.00 97.69 200 TRP A CA 1
ATOM 1616 C C . TRP A 1 200 ? 2.964 -5.466 12.454 1.00 97.69 200 TRP A C 1
ATOM 1618 O O . TRP A 1 200 ? 1.822 -5.331 12.003 1.00 97.69 200 TRP A O 1
ATOM 1628 N N . ARG A 1 201 ? 3.208 -5.655 13.751 1.00 96.94 201 ARG A N 1
ATOM 1629 C CA . ARG A 1 201 ? 2.164 -5.696 14.777 1.00 96.94 201 ARG A CA 1
ATOM 1630 C C . ARG A 1 201 ? 2.341 -4.591 15.794 1.00 96.94 201 ARG A C 1
ATOM 1632 O O . ARG A 1 201 ? 3.458 -4.293 16.211 1.00 96.94 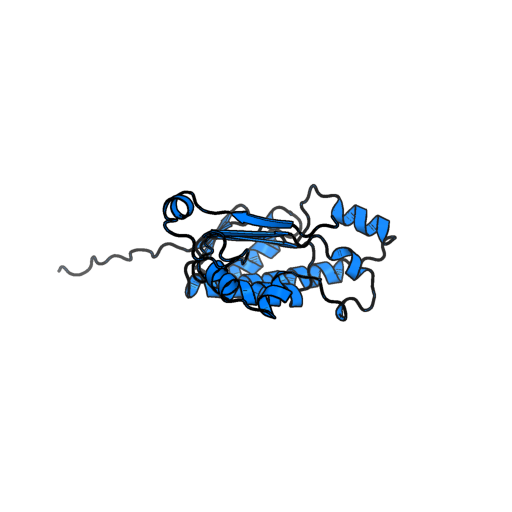201 ARG A O 1
ATOM 1639 N N . ARG A 1 202 ? 1.225 -4.019 16.234 1.00 93.69 202 ARG A N 1
ATOM 1640 C CA . ARG A 1 202 ? 1.226 -3.036 17.311 1.00 93.69 202 ARG A CA 1
ATOM 1641 C C . ARG A 1 202 ? 1.821 -3.651 18.579 1.00 93.69 202 ARG A C 1
ATOM 1643 O O . ARG A 1 202 ? 1.400 -4.735 18.986 1.00 93.69 202 ARG A O 1
ATOM 1650 N N . SER A 1 203 ? 2.777 -2.964 19.202 1.00 86.75 203 SER A N 1
ATOM 1651 C CA . SER A 1 203 ? 3.324 -3.395 20.487 1.00 86.75 203 SER A CA 1
ATOM 1652 C C . SER A 1 203 ? 2.226 -3.365 21.551 1.00 86.75 203 SER A C 1
ATOM 1654 O O . SER A 1 203 ? 1.466 -2.399 21.672 1.00 86.75 203 SER A O 1
ATOM 1656 N N . GLN A 1 204 ? 2.107 -4.463 22.297 1.00 73.19 204 GLN A N 1
ATOM 1657 C CA . GLN A 1 204 ? 1.287 -4.496 23.504 1.00 73.19 204 GLN A CA 1
ATOM 1658 C C . GLN A 1 204 ? 1.901 -3.504 24.504 1.00 73.19 204 GLN A C 1
ATOM 1660 O O . GLN A 1 204 ? 3.130 -3.439 24.590 1.00 73.19 204 GLN A O 1
ATOM 1665 N N . PRO A 1 205 ? 1.100 -2.718 25.240 1.00 59.69 205 PRO A N 1
ATOM 1666 C CA . PRO A 1 205 ? 1.639 -1.917 26.326 1.00 59.69 205 PRO A CA 1
ATOM 1667 C C . PRO A 1 205 ? 2.305 -2.860 27.330 1.00 59.69 205 PRO A C 1
ATOM 1669 O O . PRO A 1 205 ? 1.662 -3.759 27.868 1.00 59.69 205 PRO A O 1
ATOM 1672 N N . THR A 1 206 ? 3.605 -2.683 27.544 1.00 50.34 206 THR A N 1
ATOM 1673 C CA . THR A 1 206 ? 4.323 -3.346 28.627 1.00 50.34 206 THR A CA 1
ATOM 1674 C C . THR A 1 206 ? 3.685 -2.875 29.933 1.00 50.34 206 THR A C 1
ATOM 1676 O O . THR A 1 206 ? 3.709 -1.680 30.226 1.00 50.34 206 THR A O 1
ATOM 1679 N N . GLU A 1 207 ? 3.066 -3.775 30.699 1.00 47.28 207 GLU A N 1
ATOM 1680 C CA . GLU A 1 207 ? 2.669 -3.485 32.078 1.00 47.28 207 GLU A CA 1
ATOM 1681 C C . GLU A 1 207 ? 3.948 -3.271 32.904 1.00 47.28 207 GLU A C 1
ATOM 1683 O O . GLU A 1 207 ? 4.540 -4.211 33.430 1.00 47.28 207 GLU A O 1
ATOM 1688 N N . GLU A 1 208 ? 4.438 -2.033 32.972 1.00 44.97 208 GLU A N 1
ATOM 1689 C CA . GLU A 1 208 ? 5.528 -1.669 33.875 1.00 44.97 208 GLU A CA 1
ATOM 1690 C C . GLU A 1 208 ? 5.014 -1.664 35.325 1.00 44.97 208 GLU A C 1
ATOM 1692 O O . GLU A 1 208 ? 4.338 -0.743 35.772 1.00 44.97 208 GLU A O 1
ATOM 1697 N N . ASN A 1 209 ? 5.319 -2.757 36.032 1.00 44.00 209 ASN A N 1
ATOM 1698 C CA . ASN A 1 209 ? 5.519 -2.903 37.478 1.00 44.00 209 ASN A CA 1
ATOM 1699 C C . ASN A 1 209 ? 5.047 -1.742 38.381 1.00 44.00 209 ASN A C 1
ATOM 1701 O O . ASN A 1 209 ? 5.848 -0.938 38.855 1.00 44.00 209 ASN A O 1
ATOM 1705 N N . ASN A 1 210 ? 3.778 -1.782 38.794 1.00 42.44 210 ASN A N 1
ATOM 1706 C CA . ASN A 1 210 ? 3.295 -1.124 40.016 1.00 42.44 210 ASN A CA 1
ATOM 1707 C C . ASN A 1 210 ? 3.674 -1.935 41.278 1.00 42.44 210 ASN A C 1
ATOM 1709 O O . ASN A 1 210 ? 2.820 -2.273 42.092 1.00 42.44 210 ASN A O 1
ATOM 1713 N N . ASN A 1 211 ? 4.956 -2.267 41.447 1.00 48.41 211 ASN A N 1
ATOM 1714 C CA . ASN A 1 211 ? 5.469 -2.914 42.660 1.00 48.41 211 ASN A CA 1
ATOM 1715 C C . ASN A 1 211 ? 6.657 -2.127 43.229 1.00 48.41 211 ASN A C 1
ATOM 1717 O O . ASN A 1 211 ? 7.802 -2.569 43.209 1.00 48.41 211 ASN A O 1
ATOM 1721 N N . SER A 1 212 ? 6.365 -0.937 43.751 1.00 48.56 212 SER A N 1
ATOM 1722 C CA . SER A 1 212 ? 7.268 -0.198 44.642 1.00 48.56 212 SER A CA 1
ATOM 1723 C C . SER A 1 212 ? 6.497 0.795 45.520 1.00 48.56 212 SER A C 1
ATOM 1725 O O . SER A 1 212 ? 6.767 1.989 45.545 1.00 48.56 212 SER A O 1
ATOM 1727 N N . PHE A 1 213 ? 5.543 0.278 46.298 1.00 48.88 213 PHE A N 1
ATOM 1728 C CA . PHE A 1 213 ? 5.157 0.878 47.577 1.00 48.88 213 PHE A CA 1
ATOM 1729 C C . PHE A 1 213 ? 5.185 -0.213 48.642 1.00 48.88 213 PHE A C 1
ATOM 1731 O O . PHE A 1 213 ? 4.299 -1.062 48.698 1.00 48.88 213 PHE A O 1
ATOM 1738 N N . GLY A 1 214 ? 6.229 -0.200 49.467 1.00 46.53 214 GLY A N 1
ATOM 1739 C CA . GLY A 1 214 ? 6.344 -1.107 50.600 1.00 46.53 214 GLY A CA 1
ATOM 1740 C C . GLY A 1 214 ? 7.775 -1.271 51.085 1.00 46.53 214 GLY A C 1
ATOM 1741 O O . GLY A 1 214 ? 8.340 -2.341 50.897 1.00 46.53 214 GLY A O 1
ATOM 1742 N N . HIS A 1 215 ? 8.343 -0.221 51.680 1.00 39.84 215 HIS A N 1
ATOM 1743 C CA . HIS A 1 215 ? 9.090 -0.308 52.938 1.00 39.84 215 HIS A CA 1
ATOM 1744 C C . HIS A 1 215 ? 9.239 1.075 53.568 1.00 39.84 215 HIS A C 1
ATOM 1746 O O . HIS A 1 215 ? 9.541 2.032 52.822 1.00 39.84 215 HIS A O 1
#

Secondary structure (DSSP, 8-state):
----EEEEE--HHHHHT---------TTTSS---EEEEEEEE-GGGGGSTTGGG-----HHHHHHHS--HHHHHHHHH-SEEEEEEES--HHHHHHHHHHHTT-TT--EEEEE-S--TT-THHHHHHHHHTT---HHHHHHHHHHHHHHHHHHHHHHHHHS---EEEESGGGSTTTHHHHHHHHHHHHGGGEEE-STTEEEEPPP----------

Radius of gyration: 19.71 Å; chains: 1; bounding box: 51×30×80 Å

pLDDT: mean 87.05, std 13.29, range [39.84, 98.44]

Organism: Endocarpon pusillum (strain Z07020 / HMAS-L-300199) (NCBI:txid1263415)

Sequence (215 aa):
MPYHVIRFRQSRLAAIRQTSFNDDHDLFSARPWTEFSINEGSSLKVYSQYEYFLRRTPSLMSAMLLCPSPGLTFMLSKLEKFTYTAIFPFYNHVDHVLKNIRKMLNLKHLRFRLCPDPSSSVIDDELVETKGHIDLVDAWMEFNTSYGLVGHTVRLLSVEYSLQEFQVEDVSMEGIKDGLIESLDAILGSKMVHQGDGLWRRSQPTEENNNSFGH